Protein AF-A0A9Q0RT50-F1 (afdb_monomer)

Mean predicted aligned error: 18.72 Å

Foldseek 3Di:
DLCQLLVVDQKDKAFADPPPPPDDVVVVLVLQLVVVVVVDDDDWVVSSQVSSVLSLVLSCVVVCVPDDPDPDDDPSVDHRDDQAGPVRGGPNWAAPVCVLLVQWDDDDPCQVVQFRMWMDGNVDHQKIWTHNDPPGDTDIDGGHDPVCSVSSNDPDTHDTDDDDDDPLVVLLVVLVVCVVVDPDPVSCVSSVDDVVNSVVVVVPDDPPVVVVVVVVVVVVVPPFFDQEPPPRDGNDYCDDPPHGPDPVVVVVVVVVVPVPDDDDDDDDDDDDDDDDDDDDDDDDDDDPVVVVVVVSPPDNDDPVVVVVSPD

pLDDT: mean 70.26, std 21.47, range [24.77, 96.0]

Solvent-accessible surface area (backbone atoms only — not comparable to full-atom values): 19856 Å² total; per-residue (Å²): 98,63,52,24,60,52,68,76,34,65,65,50,77,47,77,55,73,60,92,88,66,80,81,49,73,67,52,52,45,50,49,52,31,54,54,49,57,74,76,50,91,73,90,48,63,63,51,52,43,53,52,41,43,50,36,49,51,55,53,49,60,69,64,42,79,84,56,76,98,62,101,69,77,91,76,69,89,69,80,73,76,72,55,51,48,88,82,75,46,66,68,55,86,48,56,39,57,66,73,71,45,63,85,46,55,77,77,56,68,66,62,61,74,62,28,31,34,38,38,29,38,46,90,45,67,47,37,38,36,33,17,52,48,96,87,46,71,76,46,78,44,78,33,44,55,81,90,51,45,69,74,57,40,53,83,69,79,55,60,70,57,80,82,74,78,76,54,67,70,59,45,52,52,49,47,75,76,50,48,86,79,46,93,53,76,59,61,45,67,79,60,76,52,56,67,68,59,54,53,54,53,58,72,68,50,75,82,57,68,67,56,51,56,57,52,48,59,63,47,68,78,63,65,78,63,50,59,13,81,77,83,63,46,73,72,42,41,42,57,58,82,93,40,72,59,28,68,69,61,43,52,59,50,55,68,61,59,72,80,75,83,77,88,84,81,88,82,90,82,89,82,85,90,84,85,88,82,88,84,89,78,91,78,94,74,71,87,79,60,51,67,63,46,65,73,62,72,78,73,84,84,54,78,73,60,59,61,66,76,78,98

Sequence (311 aa):
MWRTLIGMHDHVGISFLPSGHVRCWNDMIMATFRKKLRNCTVNSLDDVRLIAEHCIATTTTTTMTTAIQSDTVENKLIQAILVGTDDEQLQIPLYDWKKRFEMIRQLKQQVINDNLHFDISIDTPGLIQCRKNVKSEFVQYRLIDNENMSLVQNNSLPNKLILEPLPTERRFYLYENVREHFTDNRCHKLWDCDCDTLESMRQKQPKRKLNKEIAKDEKKSKIQRPRCSYCKQIGHRESAFGKVQCPKKRSDSELLAVDDQVQFDETQSGIVTEQSDEINIQSTSSPICDEIRSTIINETFNEDDFEQLFN

Radius of gyration: 29.09 Å; Cα contacts (8 Å, |Δi|>4): 231; chains: 1; bounding box: 77×61×68 Å

Organism: Blomia tropicalis (NCBI:txid40697)

Secondary structure (DSSP, 8-state):
-HHHHTTS-SEEEEEPPPTT----HHHHHHHHHHHHHHHS---SHHHHHHHHHHHHHHHHHHHSTTS---------------SB-TTS-BSS--B-HHHHTTTSPPPPHHHHHH-SEEEEETTSTTEEEEESSTTSPPEEEE-S-GGGHHHH---SPPPBPP-PPPPHHHHHHHHHHHGGG--STHHHHTTT--HHHHHHHHHHS-SHHHHHHHHHHHHHTT--PPBPTTT--BS--SEETTEE--HHHHHHHHTTTTS---------------------------TTSHHHHHHHTT-PPPTHHHHHT--

Structure (mmCIF, N/CA/C/O backbone):
data_AF-A0A9Q0RT50-F1
#
_entry.id   AF-A0A9Q0RT50-F1
#
loop_
_atom_site.group_PDB
_atom_site.id
_atom_site.type_symbol
_atom_site.label_atom_id
_atom_site.label_alt_id
_atom_site.label_comp_id
_atom_site.label_asym_id
_atom_site.label_entity_id
_atom_site.label_seq_id
_atom_site.pdbx_PDB_ins_code
_atom_site.Cartn_x
_atom_site.Cartn_y
_atom_site.Cartn_z
_atom_site.occupancy
_atom_site.B_iso_or_equiv
_atom_site.auth_seq_id
_atom_site.auth_comp_id
_atom_site.auth_asym_id
_atom_site.auth_atom_id
_atom_site.pdbx_PDB_model_num
ATOM 1 N N . MET A 1 1 ? -13.289 -3.142 7.474 1.00 84.06 1 MET A N 1
ATOM 2 C CA . MET A 1 1 ? -14.700 -2.724 7.633 1.00 84.06 1 MET A CA 1
ATOM 3 C C . MET A 1 1 ? -15.628 -3.342 6.601 1.00 84.06 1 MET A C 1
ATOM 5 O O . MET A 1 1 ? -16.392 -4.195 6.991 1.00 84.06 1 MET A O 1
ATOM 9 N N . TRP A 1 2 ? -15.602 -2.984 5.309 1.00 87.50 2 TRP A N 1
ATOM 10 C CA . TRP A 1 2 ? -16.575 -3.559 4.355 1.00 87.50 2 TRP A CA 1
ATOM 11 C C . TRP A 1 2 ? -16.614 -5.091 4.379 1.00 87.50 2 TRP A C 1
ATOM 13 O O . TRP A 1 2 ? -17.685 -5.658 4.536 1.00 87.50 2 TRP A O 1
ATOM 23 N N . ARG A 1 3 ? -15.441 -5.740 4.375 1.00 89.00 3 ARG A N 1
ATOM 24 C CA . ARG A 1 3 ? -15.317 -7.202 4.497 1.00 89.00 3 ARG A CA 1
ATOM 25 C C . ARG A 1 3 ? -15.977 -7.778 5.756 1.00 89.00 3 ARG A C 1
ATOM 27 O O . ARG A 1 3 ? -16.510 -8.875 5.678 1.00 89.00 3 ARG A O 1
ATOM 34 N N . THR A 1 4 ? -15.964 -7.056 6.879 1.00 89.88 4 THR A N 1
ATOM 35 C CA . THR A 1 4 ? -16.645 -7.509 8.102 1.00 89.88 4 THR A CA 1
ATOM 36 C C . THR A 1 4 ? -18.150 -7.288 8.028 1.00 89.88 4 THR A C 1
ATOM 38 O O . THR A 1 4 ? -18.924 -8.133 8.453 1.00 89.88 4 THR A O 1
ATOM 41 N N . LEU A 1 5 ? -18.583 -6.201 7.386 1.00 88.62 5 LEU A N 1
ATOM 42 C CA . LEU A 1 5 ? -20.000 -5.898 7.175 1.00 88.62 5 LEU A CA 1
ATOM 43 C C . LEU A 1 5 ? -20.712 -6.892 6.255 1.00 88.62 5 LEU A C 1
ATOM 45 O O . LEU A 1 5 ? -21.900 -7.130 6.440 1.00 88.62 5 LEU A O 1
ATOM 49 N N . ILE A 1 6 ? -20.003 -7.458 5.277 1.00 89.62 6 ILE A N 1
ATOM 50 C CA . ILE A 1 6 ? -20.540 -8.487 4.374 1.00 89.62 6 ILE A CA 1
ATOM 51 C C . ILE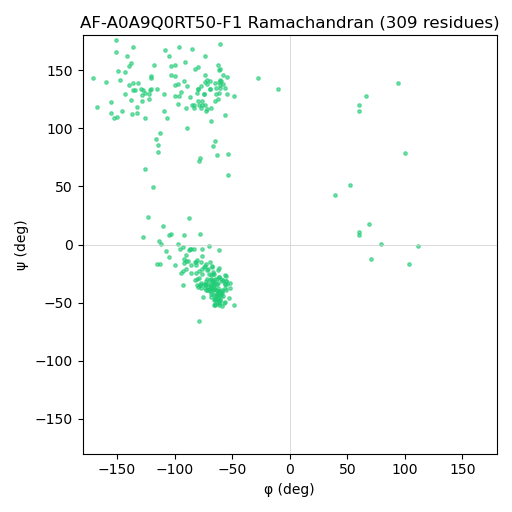 A 1 6 ? -20.292 -9.917 4.879 1.00 89.62 6 ILE A C 1
ATOM 53 O O . ILE A 1 6 ? -20.514 -10.868 4.136 1.00 89.62 6 ILE A O 1
ATOM 57 N N . GLY A 1 7 ? -19.787 -10.078 6.109 1.00 87.44 7 GLY A N 1
ATOM 58 C CA . GLY A 1 7 ? -19.529 -11.389 6.712 1.00 87.44 7 GLY A CA 1
ATOM 59 C C . GLY A 1 7 ? -18.391 -12.182 6.064 1.00 87.44 7 GLY A C 1
ATOM 60 O O . GLY A 1 7 ? -18.308 -13.389 6.248 1.00 87.44 7 GLY A O 1
ATOM 61 N N . MET A 1 8 ? -17.503 -11.540 5.293 1.00 89.38 8 MET A N 1
ATOM 62 C CA . MET A 1 8 ? -16.314 -12.218 4.762 1.00 89.38 8 MET A CA 1
ATOM 63 C C . MET A 1 8 ? -15.226 -12.400 5.820 1.00 89.38 8 MET A C 1
ATOM 65 O O . MET A 1 8 ? -14.334 -13.218 5.616 1.00 89.38 8 MET A O 1
ATOM 69 N N . HIS A 1 9 ? -15.201 -11.558 6.853 1.00 92.69 9 HIS A N 1
ATOM 70 C CA . HIS A 1 9 ? -14.244 -11.592 7.962 1.00 92.69 9 HIS A CA 1
ATOM 71 C C . HIS A 1 9 ? -14.998 -11.284 9.254 1.00 92.69 9 HIS A C 1
ATOM 73 O O . HIS A 1 9 ? -15.762 -10.323 9.282 1.00 92.69 9 HIS A O 1
ATOM 79 N N . ASP A 1 10 ? -14.729 -12.006 10.333 1.00 93.44 10 ASP A N 1
ATOM 80 C CA . ASP A 1 10 ? -15.345 -11.687 11.627 1.00 93.44 10 ASP A CA 1
ATOM 81 C C . ASP A 1 10 ? -14.669 -10.472 12.270 1.00 93.44 10 ASP A C 1
ATOM 83 O O . ASP A 1 10 ? -15.305 -9.643 12.917 1.00 93.44 10 ASP A O 1
ATOM 87 N N . HIS A 1 11 ? -13.366 -10.324 12.026 1.00 93.44 11 HIS A N 1
ATOM 88 C CA . HIS A 1 11 ? -12.513 -9.346 12.684 1.00 93.44 11 HIS A CA 1
ATOM 89 C C . HIS A 1 11 ? -11.404 -8.853 11.754 1.00 93.44 11 HIS A C 1
ATOM 91 O O . HIS A 1 11 ? -10.842 -9.619 10.968 1.00 93.44 11 HIS A O 1
ATOM 97 N N . VAL A 1 12 ? -11.093 -7.558 11.825 1.00 93.81 12 VAL A N 1
ATOM 98 C CA . VAL A 1 12 ? -9.929 -6.954 11.170 1.00 93.81 12 VAL A CA 1
ATOM 99 C C . VAL A 1 12 ? -9.256 -5.986 12.137 1.00 93.81 12 VAL A C 1
ATOM 101 O O . VAL A 1 12 ? -9.793 -4.917 12.430 1.00 93.81 12 VAL A O 1
ATOM 104 N N . GLY A 1 13 ? -8.045 -6.339 12.565 1.00 93.44 13 GLY A N 1
ATOM 105 C CA . GLY A 1 13 ? -7.164 -5.478 13.348 1.00 93.44 13 GLY A CA 1
ATOM 106 C C . GLY A 1 13 ? -6.091 -4.811 12.488 1.00 93.44 13 GLY A C 1
ATOM 107 O O . GLY A 1 13 ? -5.461 -5.452 11.649 1.00 93.44 13 GLY A O 1
ATOM 108 N N . ILE A 1 14 ? -5.849 -3.524 12.722 1.00 92.50 14 ILE A N 1
ATOM 109 C CA . ILE A 1 14 ? -4.737 -2.768 12.141 1.00 92.50 14 ILE A CA 1
ATOM 110 C C . ILE A 1 14 ? -3.923 -2.198 13.296 1.00 92.50 14 ILE A C 1
ATOM 112 O O . ILE A 1 14 ? -4.462 -1.521 14.168 1.00 92.50 14 ILE A O 1
ATOM 116 N N . SER A 1 15 ? -2.624 -2.485 13.312 1.00 90.94 15 SER A N 1
ATOM 117 C CA . SER A 1 15 ? -1.705 -1.979 14.330 1.00 90.94 15 SER A CA 1
ATOM 118 C C . SER A 1 15 ? -0.531 -1.270 13.674 1.00 90.94 15 SER A C 1
ATOM 120 O O . SER A 1 15 ? 0.101 -1.812 12.770 1.00 90.94 15 SER A O 1
ATOM 122 N N . PHE A 1 16 ? -0.241 -0.068 14.147 1.00 88.56 16 PHE A N 1
ATOM 123 C CA . PHE A 1 16 ? 0.891 0.738 13.727 1.00 88.56 16 PHE A CA 1
ATOM 124 C C . PHE A 1 16 ? 2.020 0.616 14.743 1.00 88.56 16 PHE A C 1
ATOM 126 O O . PHE A 1 16 ? 1.794 0.520 15.951 1.00 88.56 16 PHE A O 1
ATOM 133 N N . LEU A 1 17 ? 3.252 0.634 14.242 1.00 83.81 17 LEU A N 1
ATOM 134 C CA . LEU A 1 17 ? 4.422 0.734 15.099 1.00 83.81 17 LEU A CA 1
ATOM 135 C C . LEU A 1 17 ? 4.512 2.153 15.682 1.00 83.81 17 LEU A C 1
ATOM 137 O O . LEU A 1 17 ? 4.227 3.122 14.970 1.00 83.81 17 LEU A O 1
ATOM 141 N N . PRO A 1 18 ? 4.920 2.305 16.954 1.00 79.75 18 PRO A N 1
ATOM 142 C CA . PRO A 1 18 ? 5.193 3.617 17.520 1.00 79.75 18 PRO A CA 1
ATOM 143 C C . PRO A 1 18 ? 6.263 4.352 16.706 1.00 79.75 18 PRO A C 1
ATOM 145 O O . PRO A 1 18 ? 7.218 3.744 16.213 1.00 79.75 18 PRO A O 1
ATOM 148 N N . SER A 1 19 ? 6.136 5.677 16.612 1.00 71.50 19 SER A N 1
ATOM 149 C CA . SER A 1 19 ? 7.156 6.520 15.981 1.00 71.50 19 SER A CA 1
ATOM 150 C C . SER A 1 19 ? 8.529 6.271 16.621 1.00 71.50 19 SER A C 1
ATOM 152 O O . SER A 1 19 ? 8.654 6.286 17.845 1.00 71.50 19 SER A O 1
ATOM 154 N N . GLY A 1 20 ? 9.548 6.013 15.796 1.00 70.94 20 GLY A N 1
ATOM 155 C CA . GLY A 1 20 ? 10.903 5.651 16.234 1.00 70.94 20 GLY A CA 1
ATOM 156 C C . GLY A 1 20 ? 11.249 4.164 16.095 1.00 70.94 20 GLY A C 1
ATOM 157 O O . GLY A 1 20 ? 12.430 3.826 16.047 1.00 70.94 20 GLY A O 1
ATOM 158 N N . HIS A 1 21 ? 10.262 3.277 15.930 1.00 65.75 21 HIS A N 1
ATOM 159 C CA . HIS A 1 21 ? 10.504 1.891 15.522 1.00 65.75 21 HIS A CA 1
ATOM 160 C C . HIS A 1 21 ? 10.494 1.789 13.991 1.00 65.75 21 HIS A C 1
ATOM 162 O O . HIS A 1 21 ? 9.437 1.753 13.371 1.00 65.75 21 HIS A O 1
ATOM 168 N N . VAL A 1 22 ? 11.684 1.754 13.382 1.00 57.31 22 VAL A N 1
ATOM 169 C CA . VAL A 1 22 ? 11.874 1.732 11.910 1.00 57.31 22 VAL A CA 1
ATOM 170 C C . VAL A 1 22 ? 12.271 0.345 11.388 1.00 57.31 22 VAL A C 1
ATOM 172 O O . VAL A 1 22 ? 12.686 0.194 10.249 1.00 57.31 22 VAL A O 1
ATOM 175 N N . ARG A 1 23 ? 12.239 -0.683 12.242 1.00 65.12 23 ARG A N 1
ATOM 176 C CA . ARG A 1 23 ? 12.723 -2.022 11.887 1.00 65.12 23 ARG A CA 1
ATOM 177 C C . ARG A 1 23 ? 11.558 -2.995 11.870 1.00 65.12 23 ARG A C 1
ATOM 179 O O . ARG A 1 23 ? 11.343 -3.720 12.836 1.00 65.12 23 ARG A O 1
ATOM 186 N N . CYS A 1 24 ? 10.784 -2.983 10.790 1.00 68.75 24 CYS A N 1
ATOM 187 C CA . CYS A 1 24 ? 9.877 -4.088 10.499 1.00 68.75 24 CYS A CA 1
ATOM 188 C C . CYS A 1 24 ? 10.502 -5.021 9.453 1.00 68.75 24 CYS A C 1
ATOM 190 O O . CYS A 1 24 ? 11.344 -4.609 8.658 1.00 68.75 24 CYS A O 1
ATOM 192 N N . TRP A 1 25 ? 10.100 -6.293 9.445 1.00 69.12 25 TRP A N 1
ATOM 193 C CA . TRP A 1 25 ? 10.624 -7.285 8.494 1.00 69.12 25 TRP A CA 1
ATOM 194 C C . TRP A 1 25 ? 10.402 -6.875 7.031 1.00 69.12 25 TRP A C 1
ATOM 196 O O . TRP A 1 25 ? 11.238 -7.156 6.174 1.00 69.12 25 TRP A O 1
ATOM 206 N N . ASN A 1 26 ? 9.327 -6.130 6.756 1.00 74.50 26 ASN A N 1
ATOM 207 C CA . ASN A 1 26 ? 9.071 -5.578 5.427 1.00 74.50 26 ASN A CA 1
ATOM 208 C C . ASN A 1 26 ? 10.174 -4.603 4.990 1.00 74.50 26 ASN A C 1
ATOM 210 O O . ASN A 1 26 ? 10.561 -4.620 3.824 1.00 74.50 26 ASN A O 1
ATOM 214 N N . ASP A 1 27 ? 10.717 -3.794 5.906 1.00 80.75 27 ASP A N 1
ATOM 215 C CA . ASP A 1 27 ? 11.801 -2.858 5.589 1.00 80.75 27 ASP A CA 1
ATOM 216 C C . ASP A 1 27 ? 13.097 -3.598 5.259 1.00 80.75 27 ASP A C 1
ATOM 218 O O . ASP A 1 27 ? 13.796 -3.211 4.324 1.00 80.75 27 ASP A O 1
ATOM 222 N N . MET A 1 28 ? 13.387 -4.694 5.969 1.00 78.81 28 MET A N 1
ATOM 223 C CA . MET A 1 28 ? 14.529 -5.562 5.670 1.00 78.81 28 MET A CA 1
ATOM 224 C C . MET A 1 28 ? 14.408 -6.164 4.265 1.00 78.81 28 MET A C 1
ATOM 226 O O . MET A 1 28 ? 15.318 -6.005 3.453 1.00 78.81 28 MET A O 1
ATOM 230 N N . ILE A 1 29 ? 13.270 -6.782 3.938 1.00 83.31 29 ILE A N 1
ATOM 231 C CA . ILE A 1 29 ? 13.051 -7.386 2.613 1.00 83.31 29 ILE A CA 1
ATOM 232 C C . ILE A 1 29 ? 13.133 -6.323 1.516 1.00 83.31 29 ILE A C 1
ATOM 234 O O . ILE A 1 29 ? 13.778 -6.540 0.490 1.00 83.31 29 ILE A O 1
ATOM 238 N N . MET A 1 30 ? 12.545 -5.145 1.739 1.00 85.75 30 MET A N 1
ATOM 239 C CA . MET A 1 30 ? 12.621 -4.031 0.794 1.00 85.75 30 MET A CA 1
ATOM 240 C C . MET A 1 30 ? 14.044 -3.485 0.643 1.00 85.75 30 MET A C 1
ATOM 242 O O . MET A 1 30 ? 14.430 -3.096 -0.461 1.00 85.75 30 MET A O 1
ATOM 246 N N . ALA A 1 31 ? 14.843 -3.455 1.711 1.00 86.25 31 ALA A N 1
ATOM 247 C CA . ALA A 1 31 ? 16.244 -3.048 1.650 1.00 86.25 31 ALA A CA 1
ATOM 248 C C . ALA A 1 31 ? 17.076 -4.041 0.826 1.00 86.25 31 ALA A C 1
ATOM 250 O O . ALA A 1 31 ? 17.790 -3.617 -0.088 1.00 86.25 31 ALA A O 1
ATOM 251 N N . THR A 1 32 ? 16.921 -5.343 1.081 1.00 87.25 32 THR A N 1
ATOM 252 C CA . THR A 1 32 ? 17.579 -6.416 0.319 1.00 87.25 32 THR A CA 1
ATOM 253 C C . THR A 1 32 ? 17.171 -6.373 -1.147 1.00 87.25 32 THR A C 1
ATOM 255 O O . THR A 1 32 ? 18.035 -6.344 -2.024 1.00 87.25 32 THR A O 1
ATOM 258 N N . PHE A 1 33 ? 15.870 -6.255 -1.421 1.00 91.44 33 PHE A N 1
ATOM 259 C CA . PHE A 1 33 ? 15.344 -6.104 -2.773 1.00 91.44 33 PHE A CA 1
ATOM 260 C C . PHE A 1 33 ? 15.959 -4.898 -3.488 1.00 91.44 33 PHE A C 1
ATOM 262 O O . PHE A 1 33 ? 16.495 -5.047 -4.579 1.00 91.44 33 PHE A O 1
ATOM 269 N N . ARG A 1 34 ? 15.988 -3.712 -2.863 1.00 90.75 34 ARG A N 1
ATOM 270 C CA . ARG A 1 34 ? 16.619 -2.513 -3.450 1.00 90.75 34 ARG A CA 1
ATOM 271 C C . ARG A 1 34 ? 18.124 -2.667 -3.656 1.00 90.75 34 ARG A C 1
ATOM 273 O O . ARG A 1 34 ? 18.672 -2.057 -4.573 1.00 90.75 34 ARG A O 1
ATOM 280 N N . LYS A 1 35 ? 18.825 -3.392 -2.780 1.00 89.25 35 LYS A N 1
ATOM 281 C CA . LYS A 1 35 ? 20.258 -3.681 -2.943 1.00 89.25 35 LYS A CA 1
ATOM 282 C C . LYS A 1 35 ? 20.470 -4.568 -4.168 1.00 89.25 35 LYS A C 1
ATOM 284 O O . LYS A 1 35 ? 21.225 -4.171 -5.048 1.00 89.25 35 LYS A O 1
ATOM 289 N N . LYS A 1 36 ? 19.751 -5.692 -4.262 1.00 89.38 36 LYS A N 1
ATOM 290 C CA . LYS A 1 36 ? 19.849 -6.617 -5.400 1.00 89.38 36 LYS A CA 1
ATOM 291 C C . LYS A 1 36 ? 19.425 -5.955 -6.706 1.00 89.38 36 LYS A C 1
ATOM 293 O O . LYS A 1 36 ? 20.187 -5.966 -7.659 1.00 89.38 36 LYS A O 1
ATOM 298 N N . LEU A 1 37 ? 18.292 -5.255 -6.714 1.00 91.81 37 LEU A N 1
ATOM 299 C CA . LEU A 1 37 ? 17.787 -4.555 -7.896 1.00 91.81 37 LEU A CA 1
ATOM 300 C C . LEU A 1 37 ? 18.792 -3.546 -8.477 1.00 91.81 37 LEU A C 1
ATOM 302 O O . LEU A 1 37 ? 18.844 -3.375 -9.686 1.00 91.81 37 LEU A O 1
ATOM 306 N N . ARG A 1 38 ? 19.608 -2.887 -7.642 1.00 89.50 38 ARG A N 1
ATOM 307 C CA . ARG A 1 38 ? 20.647 -1.947 -8.109 1.00 89.50 38 ARG A CA 1
ATOM 308 C C . ARG A 1 38 ? 21.840 -2.624 -8.782 1.00 89.50 38 ARG A C 1
ATOM 310 O O . ARG A 1 38 ? 22.546 -1.961 -9.533 1.00 89.50 38 ARG A O 1
ATOM 317 N N . ASN A 1 39 ? 22.057 -3.903 -8.496 1.00 87.38 39 ASN A N 1
ATOM 318 C CA . ASN A 1 39 ? 23.193 -4.678 -8.983 1.00 87.38 39 ASN A CA 1
ATOM 319 C C . ASN A 1 39 ? 22.791 -5.695 -10.063 1.00 87.38 39 ASN A C 1
ATOM 321 O O . ASN A 1 39 ? 23.661 -6.347 -10.630 1.00 87.38 39 ASN A O 1
ATOM 325 N N . CYS A 1 40 ? 21.496 -5.836 -10.352 1.00 85.69 40 CYS A N 1
ATOM 326 C CA . CYS A 1 40 ? 20.979 -6.735 -11.375 1.00 85.69 40 CYS A CA 1
ATOM 327 C C . CYS A 1 40 ? 20.581 -5.958 -12.633 1.00 85.69 40 CYS A C 1
ATOM 329 O O . CYS A 1 40 ? 20.057 -4.846 -12.566 1.00 85.69 40 CYS A O 1
ATOM 331 N N . THR A 1 41 ? 20.776 -6.581 -13.790 1.00 85.62 41 THR A N 1
ATOM 332 C CA . THR A 1 41 ? 20.142 -6.148 -15.034 1.00 85.62 41 THR A CA 1
ATOM 333 C C . THR A 1 41 ? 18.704 -6.663 -15.058 1.00 85.62 41 THR A C 1
ATOM 335 O O . THR A 1 41 ? 18.433 -7.812 -14.719 1.00 85.62 41 THR A O 1
ATOM 338 N N . VAL A 1 42 ? 17.767 -5.789 -15.416 1.00 87.06 42 VAL A N 1
ATOM 339 C CA . VAL A 1 42 ? 16.330 -6.085 -15.445 1.00 87.06 42 VAL A CA 1
ATOM 340 C C . VAL A 1 42 ? 15.803 -5.676 -16.806 1.00 87.06 42 VAL A C 1
ATOM 342 O O . VAL A 1 42 ? 15.954 -4.517 -17.196 1.00 87.06 42 VAL A O 1
ATOM 345 N N . ASN A 1 43 ? 15.187 -6.615 -17.518 1.00 84.50 43 ASN A N 1
ATOM 346 C CA . ASN A 1 43 ? 14.674 -6.398 -18.868 1.00 84.50 43 ASN A CA 1
ATOM 347 C C . ASN A 1 43 ? 13.148 -6.512 -18.953 1.00 84.50 43 ASN A C 1
ATOM 349 O O . ASN A 1 43 ? 12.570 -6.057 -19.938 1.00 84.50 43 ASN A O 1
ATOM 353 N N . SER A 1 44 ? 12.508 -7.101 -17.943 1.00 86.75 44 SER A N 1
ATOM 354 C CA . SER A 1 44 ? 11.061 -7.315 -17.878 1.00 86.75 44 SER A CA 1
ATOM 355 C C . SER A 1 44 ? 10.514 -7.086 -16.468 1.00 86.75 44 SER A C 1
ATOM 357 O O . SER A 1 44 ? 11.257 -7.110 -15.480 1.00 86.75 44 SER A O 1
ATOM 359 N N . LEU A 1 45 ? 9.198 -6.895 -16.348 1.00 89.00 45 LEU A N 1
ATOM 360 C CA . LEU A 1 45 ? 8.531 -6.908 -15.044 1.00 89.00 45 LEU A CA 1
ATOM 361 C C . LEU A 1 45 ? 8.647 -8.276 -14.355 1.00 89.00 45 LEU A C 1
ATOM 363 O O . LEU A 1 45 ? 8.701 -8.333 -13.125 1.00 89.00 45 LEU A O 1
ATOM 367 N N . ASP A 1 46 ? 8.738 -9.366 -15.119 1.00 89.75 46 ASP A N 1
ATOM 368 C CA . ASP A 1 46 ? 8.924 -10.701 -14.548 1.00 89.75 46 ASP A CA 1
ATOM 369 C C . ASP A 1 46 ? 10.299 -10.859 -13.883 1.00 89.75 46 ASP A C 1
ATOM 371 O O . ASP A 1 46 ? 10.379 -11.395 -12.779 1.00 89.75 46 ASP A O 1
ATOM 375 N N . ASP A 1 47 ? 11.359 -10.276 -14.455 1.00 90.62 47 ASP A N 1
ATOM 376 C CA . ASP A 1 47 ? 12.687 -10.241 -13.821 1.00 90.62 47 ASP A CA 1
ATOM 377 C C . ASP A 1 47 ? 12.622 -9.547 -12.450 1.00 90.62 47 ASP A C 1
ATOM 379 O O . ASP A 1 47 ? 13.188 -10.026 -11.463 1.00 90.62 47 ASP A O 1
ATOM 383 N N . VAL A 1 48 ? 11.877 -8.437 -12.353 1.00 92.25 48 VAL A N 1
ATOM 384 C CA . VAL A 1 48 ? 11.660 -7.730 -11.080 1.00 92.25 48 VAL A CA 1
ATOM 385 C C . VAL A 1 48 ? 10.950 -8.633 -10.071 1.00 92.25 48 VAL A C 1
ATOM 387 O O . VAL A 1 48 ? 11.347 -8.674 -8.901 1.00 92.25 48 VAL A O 1
ATOM 390 N N . ARG A 1 49 ? 9.914 -9.363 -10.509 1.00 92.12 49 ARG A N 1
ATOM 391 C CA . ARG A 1 49 ? 9.183 -10.320 -9.665 1.00 92.12 49 ARG A CA 1
ATOM 392 C C . ARG A 1 49 ? 10.113 -11.417 -9.159 1.00 92.12 49 ARG A C 1
ATOM 394 O O . ARG A 1 49 ? 10.124 -11.669 -7.958 1.00 92.12 49 ARG A O 1
ATOM 401 N N . LEU A 1 50 ? 10.915 -12.019 -10.034 1.00 90.75 50 LEU A N 1
ATOM 402 C CA . LEU A 1 50 ? 11.848 -13.088 -9.672 1.00 90.75 50 LEU A CA 1
ATOM 403 C C . LEU A 1 50 ? 12.884 -12.618 -8.641 1.00 90.75 50 LEU A C 1
ATOM 405 O O . LEU A 1 50 ? 13.125 -13.311 -7.651 1.00 90.75 50 LEU A O 1
ATOM 409 N N . ILE A 1 51 ? 13.438 -11.410 -8.804 1.00 91.56 51 ILE A N 1
ATOM 410 C CA . ILE A 1 51 ? 14.351 -10.816 -7.813 1.00 91.56 51 ILE A CA 1
ATOM 411 C C . ILE A 1 51 ? 13.637 -10.626 -6.468 1.00 91.56 51 ILE A C 1
ATOM 413 O O . ILE A 1 51 ? 14.211 -10.927 -5.419 1.00 91.56 51 ILE A O 1
ATOM 417 N N . ALA A 1 52 ? 12.391 -10.146 -6.472 1.00 90.62 52 ALA A N 1
ATOM 418 C CA . ALA A 1 52 ? 11.609 -9.959 -5.252 1.00 90.62 52 ALA A CA 1
ATOM 419 C C . ALA A 1 52 ? 11.301 -11.294 -4.551 1.00 90.62 52 ALA A C 1
ATOM 421 O O . ALA A 1 52 ? 11.527 -11.415 -3.347 1.00 90.62 52 ALA A O 1
ATOM 422 N N . GLU A 1 53 ? 10.852 -12.310 -5.292 1.00 88.56 53 GLU A N 1
ATOM 423 C CA . GLU A 1 53 ? 10.575 -13.657 -4.774 1.00 88.56 53 GLU A CA 1
ATOM 424 C C . GLU A 1 53 ? 11.826 -14.302 -4.177 1.00 88.56 53 GLU A C 1
ATOM 426 O O . GLU A 1 53 ? 11.770 -14.865 -3.083 1.00 88.56 53 GLU A O 1
ATOM 431 N N . HIS A 1 54 ? 12.975 -14.146 -4.834 1.00 85.06 54 HIS A N 1
ATOM 432 C CA . HIS A 1 54 ? 14.246 -14.624 -4.309 1.00 85.06 54 HIS A CA 1
ATOM 433 C C . HIS A 1 54 ? 14.630 -13.925 -2.996 1.00 85.06 54 HIS A C 1
ATOM 435 O O . HIS A 1 54 ? 15.085 -14.576 -2.051 1.00 85.06 54 HIS A O 1
ATOM 441 N N . CYS A 1 55 ? 14.458 -12.601 -2.905 1.00 85.31 55 CYS A N 1
ATOM 442 C CA . CYS A 1 55 ? 14.700 -11.851 -1.666 1.00 85.31 55 CYS A CA 1
ATOM 443 C C . CYS A 1 55 ? 13.791 -12.327 -0.530 1.00 85.31 55 CYS A C 1
ATOM 445 O O . CYS A 1 55 ? 14.250 -12.469 0.600 1.00 85.31 55 CYS A O 1
ATOM 447 N N . ILE A 1 56 ? 12.519 -12.600 -0.824 1.00 83.75 56 ILE A N 1
ATOM 448 C CA . ILE A 1 56 ? 11.573 -13.128 0.162 1.00 83.75 56 ILE A CA 1
ATOM 449 C C . ILE A 1 56 ? 12.023 -14.514 0.639 1.00 83.75 56 ILE A C 1
ATOM 451 O O . ILE A 1 56 ? 12.119 -14.734 1.845 1.00 83.75 56 ILE A O 1
ATOM 455 N N . ALA A 1 57 ? 12.338 -15.426 -0.285 1.00 79.62 57 ALA A N 1
ATOM 456 C CA . ALA A 1 57 ? 12.743 -16.794 0.036 1.00 79.62 57 ALA A CA 1
ATOM 457 C C . ALA A 1 57 ? 14.000 -16.822 0.920 1.00 79.62 57 ALA A C 1
ATOM 459 O O . ALA A 1 57 ? 13.963 -17.368 2.017 1.00 79.62 57 ALA A O 1
ATOM 460 N N . THR A 1 58 ? 15.069 -16.143 0.496 1.00 72.69 58 THR A N 1
ATOM 461 C CA . THR A 1 58 ? 16.329 -16.064 1.259 1.00 72.69 58 THR A CA 1
ATOM 462 C C . THR A 1 58 ? 16.153 -15.448 2.642 1.00 72.69 58 THR A C 1
ATOM 464 O O . THR A 1 58 ? 16.662 -15.984 3.621 1.00 72.69 58 THR A O 1
ATOM 467 N N . THR A 1 59 ? 15.375 -14.371 2.756 1.00 67.06 59 THR A N 1
ATOM 468 C CA . THR A 1 59 ? 15.139 -13.724 4.054 1.00 67.06 59 THR A CA 1
ATOM 469 C C . THR A 1 59 ? 14.354 -14.626 5.007 1.00 67.06 59 THR A C 1
ATOM 471 O O . THR A 1 59 ? 14.655 -14.675 6.199 1.00 67.06 59 THR A O 1
ATOM 474 N N . THR A 1 60 ? 13.373 -15.364 4.481 1.00 62.31 60 THR A N 1
ATOM 475 C CA . THR A 1 60 ? 12.530 -16.278 5.265 1.00 62.31 60 THR A CA 1
ATOM 476 C C . THR A 1 60 ? 13.329 -17.495 5.736 1.00 62.31 60 THR A C 1
ATOM 478 O O . THR A 1 60 ? 13.202 -17.896 6.887 1.00 62.31 60 THR A O 1
ATOM 481 N N . THR A 1 61 ? 14.220 -18.043 4.904 1.00 56.56 61 THR A N 1
ATOM 482 C CA . THR A 1 61 ? 15.090 -19.162 5.298 1.00 56.56 61 THR A CA 1
ATOM 483 C C . THR A 1 61 ? 16.067 -18.773 6.413 1.00 56.56 61 THR A C 1
ATOM 485 O O . THR A 1 61 ? 16.244 -19.549 7.343 1.00 56.56 61 THR A O 1
ATOM 488 N N . THR A 1 62 ? 16.642 -17.565 6.390 1.00 52.06 62 THR A N 1
ATOM 489 C CA . THR A 1 62 ? 17.585 -17.116 7.435 1.00 52.06 62 THR A CA 1
ATOM 490 C C . THR A 1 62 ? 16.898 -16.798 8.769 1.00 52.06 62 THR A C 1
ATOM 492 O O . THR A 1 62 ? 17.470 -17.049 9.824 1.00 52.06 62 THR A O 1
ATOM 495 N N . THR A 1 63 ? 15.662 -16.284 8.758 1.00 49.97 63 THR A N 1
ATOM 496 C CA . THR A 1 63 ? 14.940 -15.906 9.995 1.00 49.97 63 THR A CA 1
ATOM 497 C C . THR A 1 63 ? 14.064 -17.011 10.593 1.00 49.97 63 THR A C 1
ATOM 499 O O . THR A 1 63 ? 13.642 -16.879 11.741 1.00 49.97 63 THR A O 1
ATOM 502 N N . MET A 1 64 ? 13.800 -18.109 9.872 1.00 47.16 64 MET A N 1
ATOM 503 C CA . MET A 1 64 ? 12.979 -19.224 10.377 1.00 47.16 64 MET A CA 1
ATOM 504 C C . MET A 1 64 ? 13.773 -20.408 10.949 1.00 47.16 64 MET A C 1
ATOM 506 O O . MET A 1 64 ? 13.167 -21.333 11.482 1.00 47.16 64 MET A O 1
ATOM 510 N N . THR A 1 65 ? 15.110 -20.369 10.969 1.00 43.97 65 THR A N 1
ATOM 511 C CA . THR A 1 65 ? 15.912 -21.396 11.670 1.00 43.97 65 THR A CA 1
ATOM 512 C C . THR A 1 65 ? 15.773 -21.317 13.201 1.00 43.97 65 THR A C 1
ATOM 514 O O . THR A 1 65 ? 16.081 -22.278 13.901 1.00 43.97 65 THR A O 1
ATOM 517 N N . THR A 1 66 ? 15.250 -20.216 13.749 1.00 44.44 66 THR A N 1
ATOM 518 C CA . THR A 1 66 ? 15.036 -20.026 15.200 1.00 44.44 66 THR A CA 1
ATOM 519 C C . THR A 1 66 ? 13.572 -19.986 15.630 1.00 44.44 66 THR A C 1
ATOM 521 O O . THR A 1 66 ? 13.292 -19.879 16.825 1.00 44.44 66 THR A O 1
ATOM 524 N N . ALA A 1 67 ? 12.617 -20.128 14.710 1.00 43.47 67 ALA A N 1
ATOM 525 C CA . ALA A 1 67 ? 11.209 -20.177 15.069 1.00 43.47 67 ALA A CA 1
ATOM 526 C C . ALA A 1 67 ? 10.436 -21.119 14.143 1.00 43.47 67 ALA A C 1
ATOM 528 O O . ALA A 1 67 ? 10.202 -20.798 12.983 1.00 43.47 67 ALA A O 1
ATOM 529 N N . ILE A 1 68 ? 9.931 -22.196 14.757 1.00 41.31 68 ILE A N 1
ATOM 530 C CA . ILE A 1 68 ? 8.851 -23.078 14.292 1.00 41.31 68 ILE A CA 1
ATOM 531 C C . ILE A 1 68 ? 9.334 -24.398 13.654 1.00 41.31 68 ILE A C 1
ATOM 533 O O . ILE A 1 68 ? 9.253 -24.627 12.453 1.00 41.31 68 ILE A O 1
ATOM 537 N N . GLN A 1 69 ? 9.708 -25.345 14.525 1.00 38.41 69 GLN A N 1
ATOM 538 C CA . GLN A 1 69 ? 9.297 -26.742 14.356 1.00 38.41 69 GLN A CA 1
ATOM 539 C C . GLN A 1 69 ? 7.772 -26.815 14.549 1.00 38.41 69 GLN A C 1
ATOM 541 O O . GLN A 1 69 ? 7.285 -27.062 15.650 1.00 38.41 69 GLN A O 1
ATOM 546 N N . SER A 1 70 ? 6.996 -26.553 13.506 1.00 38.19 70 SER A N 1
ATOM 547 C CA . SER A 1 70 ? 5.626 -27.061 13.444 1.00 38.19 70 SER A CA 1
ATOM 548 C C . SER A 1 70 ? 5.243 -27.283 11.991 1.00 38.19 70 SER A C 1
ATOM 550 O O . SER A 1 70 ? 5.060 -26.332 11.230 1.00 38.19 70 SER A O 1
ATOM 552 N N . ASP A 1 71 ? 5.128 -28.559 11.639 1.00 41.88 71 ASP A N 1
ATOM 553 C CA . ASP A 1 71 ? 4.613 -29.074 10.377 1.00 41.88 71 ASP A CA 1
ATOM 554 C C . ASP A 1 71 ? 3.139 -28.694 10.182 1.00 41.88 71 ASP A C 1
ATOM 556 O O . ASP A 1 71 ? 2.246 -29.517 10.363 1.00 41.88 71 ASP A O 1
ATOM 560 N N . THR A 1 72 ? 2.850 -27.450 9.806 1.00 38.84 72 THR A N 1
ATOM 561 C CA . THR A 1 72 ? 1.525 -27.076 9.296 1.00 38.84 72 THR A CA 1
ATOM 562 C C . THR A 1 72 ? 1.618 -25.884 8.354 1.00 38.84 72 THR A C 1
ATOM 564 O O . THR A 1 72 ? 1.771 -24.753 8.806 1.00 38.84 72 THR A O 1
ATOM 567 N N . VAL A 1 73 ? 1.404 -26.177 7.067 1.00 40.47 73 VAL A N 1
ATOM 568 C CA . VAL A 1 73 ? 1.041 -25.265 5.969 1.00 40.47 73 VAL A CA 1
ATOM 569 C C . VAL A 1 73 ? 2.114 -24.236 5.599 1.00 40.47 73 VAL A C 1
ATOM 571 O O . VAL A 1 73 ? 2.607 -23.481 6.426 1.00 40.47 73 VAL A O 1
ATOM 574 N N . GLU A 1 74 ? 2.437 -24.192 4.306 1.00 45.25 74 GLU A N 1
ATOM 575 C CA . GLU A 1 74 ? 3.276 -23.195 3.637 1.00 45.25 74 GLU A CA 1
ATOM 576 C C . GLU A 1 74 ? 2.790 -21.755 3.908 1.00 45.25 74 GLU A C 1
ATOM 578 O O . GLU A 1 74 ? 2.154 -21.112 3.074 1.00 45.25 74 GLU A O 1
ATOM 583 N N . ASN A 1 75 ? 3.090 -21.206 5.083 1.00 43.91 75 ASN A N 1
ATOM 584 C CA . ASN A 1 75 ? 2.833 -19.809 5.402 1.00 43.91 75 ASN A CA 1
ATOM 585 C C . ASN A 1 75 ? 3.920 -18.950 4.752 1.00 43.91 75 ASN A C 1
ATOM 587 O O . ASN A 1 75 ? 4.809 -18.417 5.416 1.00 43.91 75 ASN A O 1
ATOM 591 N N . LYS A 1 76 ? 3.837 -18.775 3.429 1.00 54.22 76 LYS A N 1
ATOM 592 C CA . LYS A 1 76 ? 4.478 -17.632 2.771 1.00 54.22 76 LYS A CA 1
ATOM 593 C C . LYS A 1 76 ? 3.778 -16.370 3.274 1.00 54.22 76 LYS A C 1
ATOM 595 O O . LYS A 1 76 ? 2.796 -15.921 2.696 1.00 54.22 76 LYS A O 1
ATOM 600 N N . LEU A 1 77 ? 4.274 -15.807 4.377 1.00 65.88 77 LEU A N 1
ATOM 601 C CA . LEU A 1 77 ? 3.738 -14.581 4.983 1.00 65.88 77 LEU A CA 1
ATOM 602 C C . LEU A 1 77 ? 3.824 -13.375 4.032 1.00 65.88 77 LEU A C 1
ATOM 604 O O . LEU A 1 77 ? 3.119 -12.385 4.220 1.00 65.88 77 LEU A O 1
ATOM 608 N N . ILE A 1 78 ? 4.697 -13.447 3.022 1.00 74.06 78 ILE A N 1
ATOM 609 C CA . ILE A 1 78 ? 4.978 -12.366 2.081 1.00 74.06 78 ILE A CA 1
ATOM 610 C C . ILE A 1 78 ? 5.043 -12.947 0.668 1.00 74.06 78 ILE A C 1
ATOM 612 O O . ILE A 1 78 ? 5.707 -13.953 0.425 1.00 74.06 78 ILE A O 1
ATOM 616 N N . GLN A 1 79 ? 4.360 -12.293 -0.271 1.00 81.00 79 GLN A N 1
ATOM 617 C CA . GLN A 1 79 ? 4.342 -12.657 -1.684 1.00 81.00 79 GLN A CA 1
ATOM 618 C C . GLN A 1 79 ? 4.604 -11.416 -2.539 1.00 81.00 79 GLN A C 1
ATOM 620 O O . GLN A 1 79 ? 4.059 -10.343 -2.274 1.00 81.00 79 GLN A O 1
ATOM 625 N N . ALA A 1 80 ? 5.414 -11.573 -3.585 1.00 86.06 80 ALA A N 1
ATOM 626 C CA . ALA A 1 80 ? 5.522 -10.585 -4.648 1.00 86.06 80 ALA A CA 1
ATOM 627 C C . ALA A 1 80 ? 4.433 -10.858 -5.691 1.00 86.06 80 ALA A C 1
ATOM 629 O O . ALA A 1 80 ? 4.303 -11.977 -6.181 1.00 86.06 80 ALA A O 1
ATOM 630 N N . ILE A 1 81 ? 3.638 -9.842 -6.019 1.00 86.62 81 ILE A N 1
ATOM 631 C CA . ILE A 1 81 ? 2.575 -9.948 -7.020 1.00 86.62 81 ILE A CA 1
ATOM 632 C C . ILE A 1 81 ? 2.761 -8.814 -8.019 1.00 86.62 81 ILE A C 1
ATOM 634 O O . ILE A 1 81 ? 2.872 -7.648 -7.632 1.00 86.62 81 ILE A O 1
ATOM 638 N N . LEU A 1 82 ? 2.785 -9.158 -9.305 1.00 88.50 82 LEU A N 1
ATOM 639 C CA . LEU A 1 82 ? 2.766 -8.172 -10.373 1.00 88.50 82 LEU A CA 1
ATOM 640 C C . LEU A 1 82 ? 1.363 -7.584 -10.505 1.00 88.50 82 LEU A C 1
ATOM 642 O O . LEU A 1 82 ? 0.363 -8.291 -10.578 1.00 88.50 82 LEU A O 1
ATOM 646 N N . VAL A 1 83 ? 1.285 -6.256 -10.521 1.00 87.25 83 VAL A N 1
ATOM 647 C CA . VAL A 1 83 ? 0.010 -5.550 -10.708 1.00 87.25 83 VAL A CA 1
ATOM 648 C C . VAL A 1 83 ? -0.386 -5.540 -12.188 1.00 87.25 83 VAL A C 1
ATOM 650 O O . VAL A 1 83 ? -1.573 -5.554 -12.512 1.00 87.25 83 VAL A O 1
ATOM 653 N N . GLY A 1 84 ? 0.597 -5.580 -13.086 1.00 87.06 84 GLY A N 1
ATOM 654 C CA . GLY A 1 84 ? 0.416 -5.638 -14.531 1.00 87.06 84 GLY A CA 1
ATOM 655 C C . GLY A 1 84 ? 1.567 -6.366 -15.220 1.00 87.06 84 GLY A C 1
ATOM 656 O O . GLY A 1 84 ? 2.527 -6.780 -14.573 1.00 87.06 84 GLY A O 1
ATOM 657 N N . THR A 1 85 ? 1.435 -6.526 -16.529 1.00 85.56 85 THR A N 1
ATOM 658 C CA . THR A 1 85 ? 2.402 -7.190 -17.413 1.00 85.56 85 THR A CA 1
ATOM 659 C C . THR A 1 85 ? 3.118 -6.178 -18.300 1.00 85.56 85 THR A C 1
ATOM 661 O O . THR A 1 85 ? 2.688 -5.028 -18.407 1.00 85.56 85 THR A O 1
ATOM 664 N N . ASP A 1 86 ? 4.192 -6.620 -18.956 1.00 82.31 86 ASP A N 1
ATOM 665 C CA . ASP A 1 86 ? 4.908 -5.811 -19.948 1.00 82.31 86 ASP A CA 1
ATOM 666 C C . ASP A 1 86 ? 4.022 -5.457 -21.162 1.00 82.31 86 ASP A C 1
ATOM 668 O O . ASP A 1 86 ? 4.249 -4.438 -21.806 1.00 82.31 86 ASP A O 1
ATOM 672 N N . ASP A 1 87 ? 2.959 -6.234 -21.413 1.00 82.56 87 ASP A N 1
ATOM 673 C CA . ASP A 1 87 ? 1.971 -6.026 -22.485 1.00 82.56 87 ASP A CA 1
ATOM 674 C C . ASP A 1 87 ? 0.802 -5.107 -22.072 1.00 82.56 87 ASP A C 1
ATOM 676 O O . ASP A 1 87 ? -0.314 -5.205 -22.593 1.00 82.56 87 ASP A O 1
ATOM 680 N N . GLU A 1 88 ? 1.018 -4.261 -21.062 1.00 77.94 88 GLU A N 1
ATOM 681 C CA . GLU A 1 88 ? 0.035 -3.309 -20.523 1.00 77.94 88 GLU A CA 1
ATOM 682 C C . GLU A 1 88 ? -1.248 -3.957 -19.963 1.00 77.94 88 GLU A C 1
ATOM 684 O O . GLU A 1 88 ? -2.209 -3.269 -19.611 1.00 77.94 88 GLU A O 1
ATOM 689 N N . GLN A 1 89 ? -1.275 -5.286 -19.812 1.00 84.00 89 GLN A N 1
ATOM 690 C CA . GLN A 1 89 ? -2.408 -5.978 -19.205 1.00 84.00 89 GLN A CA 1
ATOM 691 C C . GLN A 1 89 ? -2.329 -5.879 -17.688 1.00 84.00 89 GLN A C 1
ATOM 693 O O . GLN A 1 89 ? -1.355 -6.311 -17.068 1.00 84.00 89 GLN A O 1
ATOM 698 N N . LEU A 1 90 ? -3.387 -5.346 -17.086 1.00 86.12 90 LEU A N 1
ATOM 699 C CA . LEU A 1 90 ? -3.559 -5.279 -15.643 1.00 86.12 90 LEU A CA 1
ATOM 700 C C . LEU A 1 90 ? -3.978 -6.658 -15.106 1.00 86.12 90 LEU A C 1
ATOM 702 O O . LEU A 1 90 ? -5.055 -7.153 -15.434 1.00 86.12 90 LEU A O 1
ATOM 706 N N . GLN A 1 91 ? -3.152 -7.264 -14.252 1.00 85.62 91 GLN A N 1
ATOM 707 C CA . GLN A 1 91 ? -3.452 -8.564 -13.637 1.00 85.62 91 GLN A CA 1
ATOM 708 C C . GLN A 1 91 ? -4.394 -8.423 -12.439 1.00 85.62 91 GLN A C 1
ATOM 710 O O . GLN A 1 91 ? -5.247 -9.280 -12.205 1.00 85.62 91 GLN A O 1
ATOM 715 N N . ILE A 1 92 ? -4.266 -7.325 -11.688 1.00 85.88 92 ILE A N 1
ATOM 716 C CA . ILE A 1 92 ? -5.080 -7.064 -10.500 1.00 85.88 92 ILE A CA 1
ATOM 717 C C . ILE A 1 92 ? -6.094 -5.963 -10.823 1.00 85.88 92 ILE A C 1
ATOM 719 O O . ILE A 1 92 ? -5.700 -4.802 -10.944 1.00 85.88 92 ILE A O 1
ATOM 723 N N . PRO A 1 93 ? -7.400 -6.274 -10.936 1.00 86.19 93 PRO A N 1
ATOM 724 C CA . PRO A 1 93 ? -8.402 -5.259 -11.226 1.00 86.19 93 PRO A CA 1
ATOM 725 C C . PRO A 1 93 ? -8.440 -4.209 -10.114 1.00 86.19 93 PRO A C 1
ATOM 727 O O . PRO A 1 93 ? -8.547 -4.528 -8.928 1.00 86.19 93 PRO A O 1
ATOM 730 N N . LEU A 1 94 ? -8.391 -2.941 -10.513 1.00 89.44 94 LEU A N 1
ATOM 731 C CA . LEU A 1 94 ? -8.529 -1.809 -9.608 1.00 89.44 94 LEU A CA 1
ATOM 732 C C . LEU A 1 94 ? -10.006 -1.435 -9.496 1.00 89.44 94 LEU A C 1
ATOM 734 O O . LEU A 1 94 ? -10.715 -1.383 -10.497 1.00 89.44 94 LEU A O 1
ATOM 738 N N . TYR A 1 95 ? -10.471 -1.165 -8.282 1.00 91.56 95 TYR A N 1
ATOM 739 C CA . TYR A 1 95 ? -11.867 -0.837 -7.994 1.00 91.56 95 TYR A CA 1
ATOM 740 C C . TYR A 1 95 ? -11.973 0.544 -7.351 1.00 91.56 95 TYR A C 1
ATOM 742 O O . TYR A 1 95 ? -11.112 0.928 -6.555 1.00 91.56 95 TYR A O 1
ATOM 750 N N . ASP A 1 96 ? -13.046 1.277 -7.657 1.00 91.25 96 ASP A N 1
ATOM 751 C CA . ASP A 1 96 ? -13.295 2.611 -7.100 1.00 91.25 96 ASP A CA 1
ATOM 752 C C . ASP A 1 96 ? -13.851 2.528 -5.671 1.00 91.25 96 ASP A C 1
ATOM 754 O O . ASP A 1 96 ? -15.028 2.776 -5.385 1.00 91.25 96 ASP A O 1
ATOM 758 N N . TRP A 1 97 ? -12.974 2.149 -4.743 1.00 89.06 97 TRP A N 1
ATOM 759 C CA . TRP A 1 97 ? -13.295 2.101 -3.321 1.00 89.06 97 TRP A CA 1
ATOM 760 C C . TRP A 1 97 ? -13.577 3.486 -2.739 1.00 89.06 97 TRP A C 1
ATOM 762 O O . TRP A 1 97 ? -14.324 3.589 -1.769 1.00 89.06 97 TRP A O 1
ATOM 772 N N . LYS A 1 98 ? -13.028 4.553 -3.334 1.00 89.19 98 LYS A N 1
ATOM 773 C CA . LYS A 1 98 ? -13.255 5.926 -2.874 1.00 89.19 98 LYS A CA 1
ATOM 774 C C . LYS A 1 98 ? -14.720 6.309 -3.051 1.00 89.19 98 LYS A C 1
ATOM 776 O O . LYS A 1 98 ? -15.351 6.712 -2.081 1.00 89.19 98 LYS A O 1
ATOM 781 N N . LYS A 1 99 ? -15.272 6.122 -4.253 1.00 88.44 99 LYS A N 1
ATOM 782 C CA . LYS A 1 99 ? -16.691 6.378 -4.525 1.00 88.44 99 LYS A CA 1
ATOM 783 C C . LYS A 1 99 ? -17.600 5.416 -3.763 1.00 88.44 99 LYS A C 1
ATOM 785 O O . LYS A 1 99 ? -18.624 5.832 -3.233 1.00 88.44 99 LYS A O 1
ATOM 790 N N . ARG A 1 100 ? -17.212 4.137 -3.643 1.00 86.75 100 ARG A N 1
ATOM 791 C CA . ARG A 1 100 ? -17.968 3.138 -2.859 1.00 86.75 100 ARG A CA 1
ATOM 792 C C . ARG A 1 100 ? -18.175 3.567 -1.407 1.00 86.75 100 ARG A C 1
ATOM 794 O O . ARG A 1 100 ? -19.216 3.267 -0.831 1.00 86.75 100 ARG A O 1
ATOM 801 N N . PHE A 1 101 ? -17.172 4.213 -0.823 1.00 87.00 101 PHE A N 1
ATOM 802 C CA . PHE A 1 101 ? -17.113 4.548 0.596 1.00 87.00 101 PHE A CA 1
ATOM 803 C C . PHE A 1 101 ? -17.245 6.045 0.877 1.00 87.00 101 PHE A C 1
ATOM 805 O O . PHE A 1 101 ? -16.964 6.480 1.989 1.00 87.00 101 PHE A O 1
ATOM 812 N N . GLU A 1 102 ? -17.717 6.831 -0.089 1.00 87.06 102 GLU A N 1
ATOM 813 C CA . GLU A 1 102 ? -17.897 8.281 0.056 1.00 87.06 102 GLU A CA 1
ATOM 814 C C . GLU A 1 102 ? -18.857 8.647 1.202 1.00 87.06 102 GLU A C 1
ATOM 816 O O . GLU A 1 102 ? -18.680 9.660 1.871 1.00 87.06 102 GLU A O 1
ATOM 821 N N . MET A 1 103 ? -19.827 7.775 1.490 1.00 82.88 103 MET A N 1
ATOM 822 C CA . MET A 1 103 ? -20.794 7.931 2.582 1.00 82.88 103 MET A CA 1
ATOM 823 C C . MET A 1 103 ? -20.241 7.630 3.984 1.00 82.88 103 MET A C 1
ATOM 825 O O . MET A 1 103 ? -20.938 7.837 4.977 1.00 82.88 103 MET A O 1
ATOM 829 N N . ILE A 1 104 ? -19.027 7.079 4.083 1.00 86.19 104 ILE A N 1
ATOM 830 C CA . ILE A 1 104 ? -18.413 6.734 5.366 1.00 86.19 104 ILE A CA 1
ATOM 831 C C . ILE A 1 104 ? -17.808 7.993 5.978 1.00 86.19 104 ILE A C 1
ATOM 833 O O . ILE A 1 104 ? -17.031 8.708 5.343 1.00 86.19 104 ILE A O 1
ATOM 837 N N . ARG A 1 105 ? -18.122 8.240 7.252 1.00 85.88 105 ARG A N 1
ATOM 838 C CA . ARG A 1 105 ? -17.549 9.354 8.004 1.00 85.88 105 ARG A CA 1
ATOM 839 C C . ARG A 1 105 ? -16.041 9.173 8.113 1.00 85.88 105 ARG A C 1
ATOM 841 O O . ARG A 1 105 ? -15.555 8.156 8.607 1.00 85.88 105 ARG A O 1
ATOM 848 N N . GLN A 1 106 ? -15.301 10.190 7.687 1.00 86.12 106 GLN A N 1
ATOM 849 C CA . GLN A 1 106 ? -13.855 10.208 7.851 1.00 86.12 106 GLN A CA 1
ATOM 850 C C . GLN A 1 106 ? -13.503 10.366 9.330 1.00 86.12 106 GLN A C 1
ATOM 852 O O . GLN A 1 106 ? -14.049 11.222 10.033 1.00 86.12 106 GLN A O 1
ATOM 857 N N . LEU A 1 107 ? -12.562 9.550 9.803 1.00 87.88 107 LEU A N 1
ATOM 858 C CA . LEU A 1 107 ? -11.977 9.752 11.121 1.00 87.88 107 LEU A CA 1
ATOM 859 C C . LEU A 1 107 ? -11.213 11.071 11.144 1.00 87.88 107 LEU A C 1
ATOM 861 O O . LEU A 1 107 ? -10.489 11.410 10.209 1.00 87.88 107 LEU A O 1
ATOM 865 N N . LYS A 1 108 ? -11.343 11.802 12.251 1.00 91.62 108 LYS A N 1
ATOM 866 C CA . LYS A 1 108 ? -10.532 12.998 12.484 1.00 91.62 108 LYS A CA 1
ATOM 867 C C . LYS A 1 108 ? -9.057 12.597 12.502 1.00 91.62 108 LYS A C 1
ATOM 869 O O . LYS A 1 108 ? -8.701 11.632 13.174 1.00 91.62 108 LYS A O 1
ATOM 874 N N . GLN A 1 109 ? -8.201 13.390 11.858 1.00 91.25 109 GLN A N 1
ATOM 875 C CA . GLN A 1 109 ? -6.758 13.128 11.793 1.00 91.25 109 GLN A CA 1
ATOM 876 C C . GLN A 1 109 ? -6.134 12.902 13.179 1.00 91.25 109 GLN A C 1
ATOM 878 O O . GLN A 1 109 ? -5.294 12.026 13.342 1.00 91.25 109 GLN A O 1
ATOM 883 N N . GLN A 1 110 ? -6.596 13.642 14.192 1.00 91.88 110 GLN A N 1
ATOM 884 C CA . GLN A 1 110 ? -6.136 13.482 15.571 1.00 91.88 110 GLN A CA 1
ATOM 885 C C . GLN A 1 110 ? -6.374 12.063 16.112 1.00 91.88 110 GLN A C 1
ATOM 887 O O . GLN A 1 110 ? -5.505 11.505 16.767 1.00 91.88 110 GLN A O 1
ATOM 892 N N . VAL A 1 111 ? -7.518 11.446 15.794 1.00 91.94 111 VAL A N 1
ATOM 893 C CA . VAL A 1 111 ? -7.830 10.071 16.216 1.00 91.94 111 VAL A CA 1
ATOM 894 C C . VAL A 1 111 ? -6.888 9.077 15.545 1.00 91.94 111 VAL A C 1
ATOM 896 O O . VAL A 1 111 ? -6.450 8.133 16.192 1.00 91.94 111 VAL A O 1
ATOM 899 N N . ILE A 1 112 ? -6.555 9.295 14.271 1.00 91.25 112 ILE A N 1
ATOM 900 C CA . ILE A 1 112 ? -5.622 8.431 13.539 1.00 91.25 112 ILE A CA 1
ATOM 901 C C . ILE A 1 112 ? -4.213 8.545 14.134 1.00 91.25 112 ILE A C 1
ATOM 903 O O . ILE A 1 112 ? -3.551 7.536 14.333 1.00 91.25 112 ILE A O 1
ATOM 907 N N . ASN A 1 113 ? -3.772 9.761 14.455 1.00 90.56 113 ASN A N 1
ATOM 908 C CA . ASN A 1 113 ? -2.422 10.006 14.963 1.00 90.56 113 ASN A CA 1
ATOM 909 C C . ASN A 1 113 ? -2.232 9.564 16.423 1.00 90.56 113 ASN A C 1
ATOM 911 O O . ASN A 1 113 ? -1.140 9.143 16.793 1.00 90.56 113 ASN A O 1
ATOM 915 N N . ASP A 1 114 ? -3.271 9.674 17.254 1.00 92.12 114 ASP A N 1
ATOM 916 C CA . ASP A 1 114 ? -3.178 9.375 18.689 1.00 92.12 114 ASP A CA 1
ATOM 917 C C . ASP A 1 114 ? -3.311 7.884 19.015 1.00 92.12 114 ASP A C 1
ATOM 919 O O . ASP A 1 114 ? -3.028 7.483 20.146 1.00 92.12 114 ASP A O 1
ATOM 923 N N . ASN A 1 115 ? -3.784 7.069 18.068 1.00 93.94 115 ASN A N 1
ATOM 924 C CA . ASN A 1 115 ? -4.054 5.652 18.279 1.00 93.94 115 ASN A CA 1
ATOM 925 C C . ASN A 1 115 ? -3.138 4.787 17.419 1.00 93.94 115 ASN A C 1
ATOM 927 O O . ASN A 1 115 ? -2.997 5.022 16.225 1.00 93.94 115 ASN A O 1
ATOM 931 N N . LEU A 1 116 ? -2.546 3.754 18.021 1.00 93.12 116 LEU A N 1
ATOM 932 C CA . LEU A 1 116 ? -1.729 2.784 17.292 1.00 93.12 116 LEU A CA 1
ATOM 933 C C . LEU A 1 116 ? -2.528 1.561 16.868 1.00 93.12 116 LEU A C 1
ATOM 935 O O . LEU A 1 116 ? -2.144 0.897 15.914 1.00 93.12 116 LEU A O 1
ATOM 939 N N . HIS A 1 117 ? -3.623 1.245 17.554 1.00 94.38 117 HIS A N 1
ATOM 940 C CA . HIS A 1 117 ? -4.406 0.052 17.261 1.00 94.38 117 HIS A CA 1
ATOM 941 C C . HIS A 1 117 ? -5.832 0.427 16.891 1.00 94.38 117 HIS A C 1
ATOM 943 O O . HIS A 1 117 ? -6.477 1.214 17.588 1.00 94.38 117 HIS A O 1
ATOM 949 N N . PHE A 1 118 ? -6.308 -0.187 15.819 1.00 95.50 118 PHE A N 1
ATOM 950 C CA . PHE A 1 118 ? -7.631 -0.015 15.250 1.00 95.50 118 PHE A CA 1
ATOM 951 C C . PHE A 1 118 ? -8.252 -1.386 15.047 1.00 95.50 118 PHE A C 1
ATOM 953 O O . PHE A 1 118 ? -7.608 -2.295 14.525 1.00 95.50 118 PHE A O 1
ATOM 960 N N . ASP A 1 119 ? -9.501 -1.522 15.447 1.00 94.94 119 ASP A N 1
ATOM 961 C CA . ASP A 1 119 ? -10.206 -2.788 15.479 1.00 94.94 119 ASP A CA 1
ATOM 962 C C . ASP A 1 119 ? -11.601 -2.613 14.885 1.00 94.94 119 ASP A C 1
ATOM 964 O O . ASP A 1 119 ? -12.308 -1.640 15.176 1.00 94.94 119 ASP A O 1
ATOM 968 N N . ILE A 1 120 ? -11.968 -3.531 13.998 1.00 94.31 120 ILE A N 1
ATOM 969 C CA . ILE A 1 120 ? -13.272 -3.577 13.359 1.00 94.31 120 ILE A CA 1
ATOM 970 C C . ILE A 1 120 ? -13.776 -5.018 13.437 1.00 94.31 120 ILE A C 1
ATOM 972 O O . ILE A 1 120 ? -13.187 -5.911 12.828 1.00 94.31 120 ILE A O 1
ATOM 976 N N . SER A 1 121 ? -14.901 -5.217 14.121 1.00 93.19 121 SER A N 1
ATOM 977 C CA . SER A 1 121 ? -15.542 -6.524 14.303 1.00 93.19 121 SER A CA 1
ATOM 978 C C . SER A 1 121 ? -16.943 -6.552 13.685 1.00 93.19 121 SER A C 1
ATOM 980 O O . SER A 1 121 ? -17.609 -5.518 13.562 1.00 93.19 121 SER A O 1
ATOM 982 N N . ILE A 1 122 ? -17.397 -7.747 13.310 1.00 91.62 122 ILE A N 1
ATOM 983 C CA . ILE A 1 122 ? -18.789 -8.039 12.961 1.00 91.62 122 ILE A CA 1
ATOM 984 C C . ILE A 1 122 ? -19.752 -7.785 14.136 1.00 91.62 122 ILE A C 1
ATOM 986 O O . ILE A 1 122 ? -20.889 -7.384 13.901 1.00 91.62 122 ILE A O 1
ATOM 990 N N . ASP A 1 123 ? -19.283 -7.906 15.384 1.00 91.94 123 ASP A N 1
ATOM 991 C CA . ASP A 1 123 ? -20.085 -7.685 16.601 1.00 91.94 123 ASP A CA 1
ATOM 992 C C . ASP A 1 123 ? -20.449 -6.211 16.813 1.00 91.94 123 ASP A C 1
ATOM 994 O O . ASP A 1 123 ? -21.435 -5.874 17.469 1.00 91.94 123 ASP A O 1
ATOM 998 N N . THR A 1 124 ? -19.634 -5.306 16.266 1.00 90.25 124 THR A N 1
ATOM 999 C CA . THR A 1 124 ? -19.820 -3.852 16.376 1.00 90.25 124 THR A CA 1
ATOM 1000 C C . THR A 1 124 ? -19.844 -3.214 14.985 1.00 90.25 124 THR A C 1
ATOM 1002 O O . THR A 1 124 ? -18.962 -2.434 14.614 1.00 90.25 124 THR A O 1
ATOM 1005 N N . PRO A 1 125 ? -20.859 -3.537 14.167 1.00 89.06 125 PRO A N 1
ATOM 1006 C CA . PRO A 1 125 ? -20.857 -3.199 12.755 1.00 89.06 125 PRO A CA 1
ATOM 1007 C C . PRO A 1 125 ? -20.998 -1.679 12.557 1.00 89.06 125 PRO A C 1
ATOM 1009 O O . PRO A 1 125 ? -21.822 -1.013 13.183 1.00 89.06 125 PRO A O 1
ATOM 1012 N N . GLY A 1 126 ? -20.158 -1.112 11.685 1.00 88.00 126 GLY A N 1
ATOM 1013 C CA . GLY A 1 126 ? -20.118 0.332 11.405 1.00 88.00 126 GLY A CA 1
ATOM 1014 C C . GLY A 1 126 ? -19.371 1.170 12.452 1.00 88.00 126 GLY A C 1
ATOM 1015 O O . GLY A 1 126 ? -19.266 2.393 12.295 1.00 88.00 126 GLY A O 1
ATOM 1016 N N . LEU A 1 127 ? -18.828 0.531 13.491 1.00 92.19 127 LEU A N 1
ATOM 1017 C CA . LEU A 1 127 ? -17.949 1.141 14.483 1.00 92.19 127 LEU A CA 1
ATOM 1018 C C . LEU A 1 127 ? -16.494 0.744 14.217 1.00 92.19 127 LEU A C 1
ATOM 1020 O O . LEU A 1 127 ? -16.199 -0.309 13.653 1.00 92.19 127 LEU A O 1
ATOM 1024 N N . ILE A 1 128 ? -15.585 1.610 14.646 1.00 94.44 128 ILE A N 1
ATOM 1025 C CA . ILE A 1 128 ? -14.167 1.303 14.787 1.00 94.44 128 ILE A CA 1
ATOM 1026 C C . ILE A 1 128 ? -13.774 1.526 16.239 1.00 94.44 128 ILE A C 1
ATOM 1028 O O . ILE A 1 128 ? -14.137 2.543 16.838 1.00 94.44 128 ILE A O 1
ATOM 1032 N N . GLN A 1 129 ? -13.058 0.569 16.813 1.00 95.56 129 GLN A N 1
ATOM 1033 C CA . GLN A 1 129 ? -12.497 0.694 18.148 1.00 95.56 129 GLN A CA 1
ATOM 1034 C C . GLN A 1 129 ? -11.024 1.063 18.018 1.00 95.56 129 GLN A C 1
ATOM 1036 O O . GLN A 1 129 ? -10.270 0.409 17.303 1.00 95.56 129 GLN A O 1
ATOM 1041 N N . CYS A 1 130 ? -10.611 2.122 18.697 1.00 96.00 130 CYS A N 1
ATOM 1042 C CA . CYS A 1 130 ? -9.255 2.645 18.638 1.00 96.00 130 CYS A CA 1
ATOM 1043 C C . CYS A 1 130 ? -8.639 2.620 20.034 1.00 96.00 130 CYS A C 1
ATOM 1045 O O . CYS A 1 130 ? -9.326 2.908 21.013 1.00 96.00 130 CYS A O 1
ATOM 1047 N N . ARG A 1 131 ? -7.343 2.331 20.140 1.00 95.31 131 ARG A N 1
ATOM 1048 C CA . ARG A 1 131 ? -6.603 2.486 21.399 1.00 95.31 131 ARG A CA 1
ATOM 1049 C C . ARG A 1 131 ? -5.181 2.977 21.145 1.00 95.31 131 ARG A C 1
ATOM 1051 O O . ARG A 1 131 ? -4.564 2.648 20.127 1.00 95.31 131 ARG A O 1
ATOM 1058 N N . LYS A 1 132 ? -4.650 3.744 22.097 1.00 93.56 132 LYS A N 1
ATOM 1059 C CA . LYS A 1 132 ? -3.313 4.351 22.014 1.00 93.56 132 LYS A CA 1
ATOM 1060 C C . LYS A 1 132 ? -2.215 3.302 22.005 1.00 93.56 132 LYS A C 1
ATOM 1062 O O . LYS A 1 132 ? -1.391 3.300 21.109 1.00 93.56 132 LYS A O 1
ATOM 1067 N N . ASN A 1 133 ? -2.261 2.387 22.968 1.00 89.19 133 ASN A N 1
ATOM 1068 C CA . ASN A 1 133 ? -1.298 1.309 23.175 1.00 89.19 133 ASN A CA 1
ATOM 1069 C C . ASN A 1 133 ? -2.044 -0.000 23.472 1.00 89.19 133 ASN A C 1
ATOM 1071 O O . ASN A 1 133 ? -3.232 0.011 23.787 1.00 89.19 133 ASN A O 1
ATOM 1075 N N . VAL A 1 134 ? -1.338 -1.132 23.487 1.00 87.50 134 VAL A N 1
ATOM 1076 C CA . VAL A 1 134 ? -1.921 -2.448 23.828 1.00 87.50 134 VAL A CA 1
ATOM 1077 C C . VAL A 1 134 ? -2.616 -2.455 25.199 1.00 87.50 134 VAL A C 1
ATOM 1079 O O . VAL A 1 134 ? -3.601 -3.160 25.387 1.00 87.50 134 VAL A O 1
ATOM 1082 N N . LYS A 1 135 ? -2.123 -1.649 26.148 1.00 90.25 135 LYS A N 1
ATOM 1083 C CA . LYS A 1 135 ? -2.642 -1.570 27.524 1.00 90.25 135 LYS A CA 1
ATOM 1084 C C . LYS A 1 135 ? -3.779 -0.564 27.721 1.00 90.25 135 LYS A C 1
ATOM 1086 O O . LYS A 1 135 ? -4.384 -0.561 28.784 1.00 90.25 135 LYS A O 1
ATOM 1091 N N . SER A 1 136 ? -4.021 0.336 26.767 1.00 91.94 136 SER A N 1
ATOM 1092 C CA . SER A 1 136 ? -5.075 1.345 26.923 1.00 91.94 136 SER A CA 1
ATOM 1093 C C . SER A 1 136 ? -6.441 0.774 26.565 1.00 91.94 136 SER A C 1
ATOM 1095 O O . SER A 1 136 ? -6.540 -0.091 25.694 1.00 91.94 136 SER A O 1
ATOM 1097 N N . GLU A 1 137 ? -7.481 1.312 27.195 1.00 93.88 137 GLU A N 1
ATOM 1098 C CA . GLU A 1 137 ? -8.868 0.991 26.869 1.00 93.88 137 GLU A CA 1
ATOM 1099 C C . GLU A 1 137 ? -9.230 1.390 25.435 1.00 93.88 137 GLU A C 1
ATOM 1101 O O . GLU A 1 137 ? -8.633 2.295 24.840 1.00 93.88 137 GLU A O 1
ATOM 1106 N N . PHE A 1 138 ? -10.222 0.695 24.884 1.00 93.56 138 PHE A N 1
ATOM 1107 C CA . PHE A 1 138 ? -10.761 0.996 23.568 1.00 93.56 138 PHE A CA 1
ATOM 1108 C C . PHE A 1 138 ? -11.731 2.175 23.623 1.00 93.56 138 PHE A C 1
ATOM 1110 O O . PHE A 1 138 ? -12.647 2.221 24.440 1.00 93.56 138 PHE A O 1
ATOM 1117 N N . VAL A 1 139 ? -11.566 3.096 22.680 1.00 95.38 139 VAL A N 1
ATOM 1118 C CA . VAL A 1 139 ? -12.493 4.192 22.405 1.00 95.38 139 VAL A CA 1
ATOM 1119 C C . VAL A 1 139 ? -13.181 3.914 21.077 1.00 95.38 139 VAL A C 1
ATOM 1121 O O . VAL A 1 139 ? -12.523 3.643 20.075 1.00 95.38 139 VAL A O 1
ATOM 1124 N N . GLN A 1 140 ? -14.508 3.985 21.055 1.00 94.88 140 GLN A N 1
ATOM 1125 C CA . GLN A 1 140 ? -15.295 3.662 19.868 1.00 94.88 140 GLN A CA 1
ATOM 1126 C C . GLN A 1 140 ? -15.665 4.916 19.074 1.00 94.88 140 GLN A C 1
ATOM 1128 O O . GLN A 1 140 ? -16.087 5.927 19.636 1.00 94.88 140 GLN A O 1
ATOM 1133 N N . TYR A 1 141 ? -15.570 4.823 17.750 1.00 93.88 141 TYR A N 1
ATOM 1134 C CA . TYR A 1 141 ? -15.995 5.860 16.816 1.00 93.88 141 TYR A CA 1
ATOM 1135 C C . TYR A 1 141 ? -16.942 5.265 15.775 1.00 93.88 141 TYR A C 1
ATOM 1137 O O . TYR A 1 141 ? -16.668 4.222 15.186 1.00 93.88 141 TYR A O 1
ATOM 1145 N N . ARG A 1 142 ? -18.066 5.940 15.523 1.00 91.88 142 ARG A N 1
ATOM 1146 C CA . ARG A 1 142 ? -19.027 5.538 14.488 1.00 91.88 142 ARG A CA 1
ATOM 1147 C C . ARG A 1 142 ? -18.591 6.053 13.123 1.00 91.88 142 ARG A C 1
ATOM 1149 O O . ARG A 1 142 ? -18.522 7.263 12.916 1.00 91.88 142 ARG A O 1
ATOM 1156 N N . LEU A 1 143 ? -18.325 5.122 12.208 1.00 90.69 143 LEU A N 1
ATOM 1157 C CA . LEU A 1 143 ? -17.946 5.398 10.822 1.00 90.69 143 LEU A CA 1
ATOM 1158 C C . LEU A 1 143 ? -19.158 5.411 9.889 1.00 90.69 143 LEU A C 1
ATOM 1160 O O . LEU A 1 143 ? -19.193 6.192 8.941 1.00 90.69 143 LEU A O 1
ATOM 1164 N N . ILE A 1 144 ? -20.148 4.558 10.161 1.00 88.75 144 ILE A N 1
ATOM 1165 C CA . ILE A 1 144 ? -21.364 4.432 9.353 1.00 88.75 144 ILE A CA 1
ATOM 1166 C C . ILE A 1 144 ? -22.589 4.696 10.225 1.00 88.75 144 ILE A C 1
ATOM 1168 O O . ILE A 1 144 ? -22.756 4.129 11.311 1.00 88.75 144 ILE A O 1
ATOM 1172 N N . ASP A 1 145 ? -23.455 5.572 9.730 1.00 85.56 145 ASP A N 1
ATOM 1173 C CA . ASP A 1 145 ? -24.770 5.801 10.316 1.00 85.56 145 ASP A CA 1
ATOM 1174 C C . ASP A 1 145 ? -25.700 4.633 10.006 1.00 85.56 145 ASP A C 1
ATOM 1176 O O . ASP A 1 145 ? -25.619 4.042 8.931 1.00 85.56 145 ASP A O 1
ATOM 1180 N N . ASN A 1 146 ? -26.605 4.307 10.933 1.00 80.31 146 ASN A N 1
ATOM 1181 C CA . ASN A 1 146 ? -27.494 3.146 10.799 1.00 80.31 146 ASN A CA 1
ATOM 1182 C C . ASN A 1 146 ? -28.294 3.166 9.481 1.00 80.31 146 ASN A C 1
ATOM 1184 O O . ASN A 1 146 ? -28.508 2.120 8.880 1.00 80.31 146 ASN A O 1
ATOM 1188 N N . GLU A 1 147 ? -28.662 4.355 9.000 1.00 79.75 147 GLU A N 1
ATOM 1189 C CA . GLU A 1 147 ? -29.380 4.570 7.737 1.00 79.75 147 GLU A CA 1
ATOM 1190 C C . GLU A 1 147 ? -28.563 4.158 6.498 1.00 79.75 147 GLU A C 1
ATOM 1192 O O . GLU A 1 147 ? -29.123 3.707 5.504 1.00 79.75 147 GLU A O 1
ATOM 1197 N N . ASN A 1 148 ? -27.231 4.249 6.570 1.00 81.94 148 ASN A N 1
ATOM 1198 C CA . ASN A 1 148 ? -26.315 3.938 5.469 1.00 81.94 148 ASN A CA 1
ATOM 1199 C C . ASN A 1 148 ? -25.767 2.500 5.526 1.00 81.94 148 ASN A C 1
ATOM 1201 O O . ASN A 1 148 ? -25.049 2.081 4.616 1.00 81.94 148 ASN A O 1
ATOM 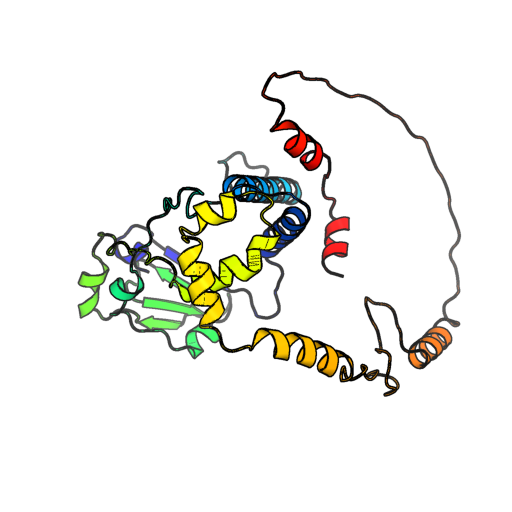1205 N N . MET A 1 149 ? -26.091 1.727 6.569 1.00 80.88 149 MET A N 1
ATOM 1206 C CA . MET A 1 149 ? -25.561 0.370 6.769 1.00 80.88 149 MET A CA 1
ATOM 1207 C C . MET A 1 149 ? -25.912 -0.581 5.624 1.00 80.88 149 MET A C 1
ATOM 1209 O O . MET A 1 149 ? -25.039 -1.294 5.125 1.00 80.88 149 MET A O 1
ATOM 1213 N N . SER A 1 150 ? -27.159 -0.547 5.156 1.00 78.75 150 SER A N 1
ATOM 1214 C CA . SER A 1 150 ? -27.645 -1.396 4.061 1.00 78.75 150 SER A CA 1
ATOM 1215 C C . SER A 1 150 ? -26.912 -1.136 2.738 1.00 78.75 150 SER A C 1
ATOM 1217 O O . SER A 1 150 ? -26.652 -2.065 1.975 1.00 78.75 150 SER A O 1
ATOM 1219 N N . LEU A 1 151 ? -26.501 0.111 2.481 1.00 74.44 151 LEU A N 1
ATOM 1220 C CA . LEU A 1 151 ? -25.790 0.505 1.259 1.00 74.44 151 LEU A CA 1
ATOM 1221 C C . LEU A 1 151 ? -24.355 -0.045 1.223 1.00 74.44 151 LEU A C 1
ATOM 1223 O O . LEU A 1 151 ? -23.838 -0.414 0.157 1.00 74.44 151 LEU A O 1
ATOM 1227 N N . VAL A 1 152 ? -23.718 -0.139 2.392 1.00 77.06 152 VAL A N 1
ATOM 1228 C CA . VAL A 1 152 ? -22.353 -0.662 2.539 1.00 77.06 152 VAL A CA 1
ATOM 1229 C C . VAL A 1 152 ? -22.342 -2.194 2.590 1.00 77.06 152 VAL A C 1
ATOM 1231 O O . VAL A 1 152 ? -21.405 -2.798 2.078 1.00 77.06 152 VAL A O 1
ATOM 1234 N N . GLN A 1 153 ? -23.398 -2.834 3.099 1.00 78.06 153 GLN A N 1
ATOM 1235 C CA . GLN A 1 153 ? -23.533 -4.300 3.179 1.00 78.06 153 GLN A CA 1
ATOM 1236 C C . GLN A 1 153 ? -23.736 -5.012 1.832 1.00 78.06 153 GLN A C 1
ATOM 1238 O O . GLN A 1 153 ? -23.803 -6.237 1.779 1.00 78.06 153 GLN A O 1
ATOM 1243 N N . ASN A 1 154 ? -23.804 -4.281 0.720 1.00 80.44 154 ASN A N 1
ATOM 1244 C CA . ASN A 1 154 ? -23.839 -4.920 -0.589 1.00 80.44 154 ASN A CA 1
ATOM 1245 C C . ASN A 1 154 ? -22.506 -5.668 -0.875 1.00 80.44 154 ASN A C 1
ATOM 1247 O O . ASN A 1 154 ? -21.418 -5.079 -0.832 1.00 80.44 154 ASN A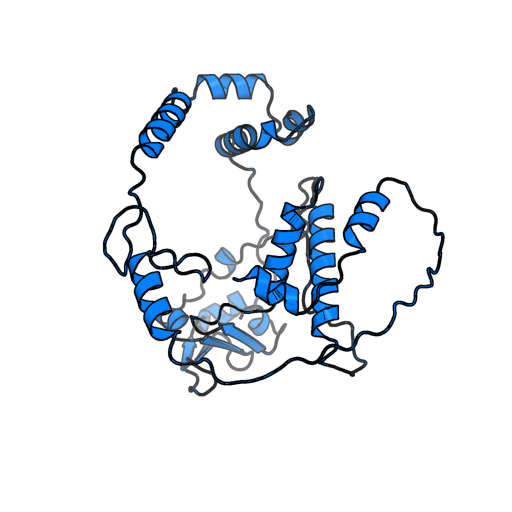 O 1
ATOM 1251 N N . ASN A 1 155 ? -22.624 -6.970 -1.166 1.00 84.25 155 ASN A N 1
ATOM 1252 C CA . ASN A 1 155 ? -21.532 -7.904 -1.469 1.00 84.25 155 ASN A CA 1
ATOM 1253 C C . ASN A 1 155 ? -20.953 -7.728 -2.892 1.00 84.25 155 ASN A C 1
ATOM 1255 O O . ASN A 1 155 ? -19.980 -8.376 -3.268 1.00 84.25 155 ASN A O 1
ATOM 1259 N N . SER A 1 156 ? -21.523 -6.845 -3.715 1.00 88.06 156 SER A N 1
ATOM 1260 C CA . SER A 1 156 ? -20.958 -6.539 -5.027 1.00 88.06 156 SER A CA 1
ATOM 1261 C C . SER A 1 156 ? -19.674 -5.717 -4.902 1.00 88.06 156 SER A C 1
ATOM 1263 O O . SER A 1 156 ? -19.612 -4.737 -4.149 1.0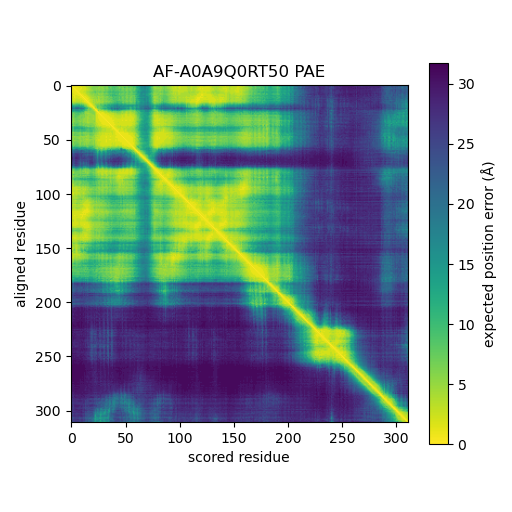0 88.06 156 SER A O 1
ATOM 1265 N N . LEU A 1 157 ? -18.678 -6.058 -5.720 1.00 88.06 157 LEU A N 1
ATOM 1266 C CA . LEU A 1 157 ? -17.483 -5.238 -5.899 1.00 88.06 157 LEU A CA 1
ATOM 1267 C C . LEU A 1 157 ? -17.857 -3.855 -6.470 1.00 88.06 157 LEU A C 1
ATOM 1269 O O . LEU A 1 157 ? -18.847 -3.747 -7.200 1.00 88.06 157 LEU A O 1
ATOM 1273 N N . PRO A 1 158 ? -17.094 -2.791 -6.154 1.00 89.94 158 PRO A N 1
ATOM 1274 C CA . PRO A 1 158 ? -17.283 -1.491 -6.788 1.00 89.94 158 PRO A CA 1
ATOM 1275 C C . PRO A 1 158 ? -17.070 -1.562 -8.303 1.00 89.94 158 PRO A C 1
ATOM 1277 O O . PRO A 1 158 ? -16.581 -2.553 -8.844 1.00 89.94 158 PRO A O 1
ATOM 1280 N N . ASN A 1 159 ? -17.367 -0.464 -8.995 1.00 91.12 159 ASN A N 1
ATOM 1281 C CA . ASN A 1 159 ? -17.016 -0.347 -10.405 1.00 91.12 159 ASN A CA 1
ATOM 1282 C C . ASN A 1 159 ? -15.495 -0.440 -10.582 1.00 91.12 159 ASN A C 1
ATOM 1284 O O . ASN A 1 159 ? -14.730 0.122 -9.791 1.00 91.12 159 ASN A O 1
ATOM 1288 N N . LYS A 1 160 ? -15.065 -1.148 -11.631 1.00 92.19 160 LYS A N 1
ATOM 1289 C CA . LYS A 1 160 ? -13.655 -1.199 -12.017 1.00 92.19 160 LYS A CA 1
ATOM 1290 C C . LYS A 1 160 ? -13.197 0.195 -12.442 1.00 92.19 160 LYS A C 1
ATOM 1292 O O . LYS A 1 160 ? -13.898 0.877 -13.188 1.00 92.19 160 LYS A O 1
ATOM 1297 N N . LEU A 1 161 ? -12.029 0.601 -11.964 1.00 90.50 161 LEU A N 1
ATOM 1298 C CA . LEU A 1 161 ? -11.354 1.800 -12.433 1.00 90.50 161 LEU A CA 1
ATOM 1299 C C . LEU A 1 161 ? -10.765 1.517 -13.811 1.00 90.50 161 LEU A C 1
ATOM 1301 O O . LEU A 1 161 ? -10.067 0.522 -14.005 1.00 90.50 161 LEU A O 1
ATOM 1305 N N . ILE A 1 162 ? -11.047 2.411 -14.751 1.00 86.44 162 ILE A N 1
ATOM 1306 C CA . ILE A 1 162 ? -10.384 2.431 -16.049 1.00 86.44 162 ILE A CA 1
ATOM 1307 C C . ILE A 1 162 ? -9.160 3.324 -15.876 1.00 86.44 162 ILE A C 1
ATOM 1309 O O . ILE A 1 162 ? -9.292 4.497 -15.530 1.00 86.44 162 ILE A O 1
ATOM 1313 N N . LEU A 1 163 ? -7.972 2.747 -16.047 1.00 82.94 163 LEU A N 1
ATOM 1314 C CA . LEU A 1 163 ? -6.733 3.510 -16.011 1.00 82.94 163 LEU A CA 1
ATOM 1315 C C . LEU A 1 163 ? -6.645 4.341 -17.287 1.00 82.94 163 LEU A C 1
ATOM 1317 O O . LEU A 1 163 ? -6.563 3.798 -18.386 1.00 82.94 163 LEU A O 1
ATOM 1321 N N . GLU A 1 164 ? -6.689 5.659 -17.132 1.00 83.50 164 GLU A N 1
ATOM 1322 C CA . GLU A 1 164 ? -6.441 6.560 -18.246 1.00 83.50 164 GLU A CA 1
ATOM 1323 C C . GLU A 1 164 ? -4.960 6.494 -18.643 1.00 83.50 164 GLU A C 1
ATOM 1325 O O . GLU A 1 164 ? -4.084 6.428 -17.769 1.00 83.50 164 GLU A O 1
ATOM 1330 N N . PRO A 1 165 ? -4.655 6.527 -19.951 1.00 80.56 165 PRO A N 1
ATOM 1331 C CA . PRO A 1 165 ? -3.279 6.577 -20.406 1.00 80.56 165 PRO A CA 1
ATOM 1332 C C . PRO A 1 165 ? -2.598 7.842 -19.881 1.00 80.56 165 PRO A C 1
ATOM 1334 O O . PRO A 1 165 ? -3.220 8.889 -19.682 1.00 80.56 165 PRO A O 1
ATOM 1337 N N . LEU A 1 166 ? -1.280 7.764 -19.689 1.00 83.06 166 LEU A N 1
ATOM 1338 C CA . LEU A 1 166 ? -0.510 8.920 -19.245 1.00 83.06 166 LEU A CA 1
ATOM 1339 C C . LEU A 1 166 ? -0.678 10.097 -20.228 1.00 83.06 166 LEU A C 1
ATOM 1341 O O . LEU A 1 166 ? -0.577 9.904 -21.447 1.00 83.06 166 LEU A O 1
ATOM 1345 N N . PRO A 1 167 ? -0.845 11.339 -19.730 1.00 85.94 167 PRO A N 1
ATOM 1346 C CA . PRO A 1 167 ? -0.908 12.517 -20.586 1.00 85.94 167 PRO A CA 1
ATOM 1347 C C . PRO A 1 167 ? 0.311 12.608 -21.507 1.00 85.94 167 PRO A C 1
ATOM 1349 O O . PRO A 1 167 ? 1.429 12.293 -21.093 1.00 85.94 167 PRO A O 1
ATOM 1352 N N . THR A 1 168 ? 0.124 13.081 -22.740 1.00 82.19 168 THR A N 1
ATOM 1353 C CA . THR A 1 168 ? 1.194 13.136 -23.756 1.00 82.19 168 THR A CA 1
ATOM 1354 C C . THR A 1 168 ? 2.429 13.894 -23.267 1.00 82.19 168 THR A C 1
ATOM 1356 O O . THR A 1 168 ? 3.549 13.441 -23.476 1.00 82.19 168 THR A O 1
ATOM 1359 N N . GLU A 1 169 ? 2.252 14.990 -22.526 1.00 82.38 169 GLU A N 1
ATOM 1360 C CA . GLU A 1 169 ? 3.370 15.730 -21.924 1.00 82.38 169 GLU A CA 1
ATOM 1361 C C . GLU A 1 169 ? 4.166 14.888 -20.918 1.00 82.38 169 GLU A C 1
ATOM 1363 O O . GLU A 1 169 ? 5.398 14.945 -20.885 1.00 82.38 169 GLU A O 1
ATOM 1368 N N . ARG A 1 170 ? 3.474 14.084 -20.099 1.00 84.50 170 ARG A N 1
ATOM 1369 C CA . ARG A 1 170 ? 4.112 13.195 -19.125 1.00 84.50 170 ARG A CA 1
ATOM 1370 C C . ARG A 1 170 ? 4.827 12.050 -19.827 1.00 84.50 170 ARG A C 1
ATOM 1372 O O . ARG A 1 170 ? 5.925 11.696 -19.401 1.00 84.50 170 ARG A O 1
ATOM 1379 N N . ARG A 1 171 ? 4.237 11.521 -20.901 1.00 82.75 171 ARG A N 1
ATOM 1380 C CA . ARG A 1 171 ? 4.864 10.495 -21.735 1.00 82.75 171 ARG A CA 1
ATOM 1381 C C . ARG A 1 171 ? 6.152 11.002 -22.374 1.00 82.75 171 ARG A C 1
ATOM 1383 O O . ARG A 1 171 ? 7.209 10.415 -22.179 1.00 82.75 171 ARG A O 1
ATOM 1390 N N . PHE A 1 172 ? 6.088 12.171 -23.005 1.00 81.50 172 PHE A N 1
ATOM 1391 C CA . PHE A 1 172 ? 7.251 12.840 -23.580 1.00 81.50 172 PHE A CA 1
ATOM 1392 C C . PHE A 1 172 ? 8.340 13.118 -22.539 1.00 81.50 172 PHE A C 1
ATOM 1394 O O . PHE A 1 172 ? 9.520 12.866 -22.779 1.00 81.50 172 PHE A O 1
ATOM 1401 N N . TYR A 1 173 ? 7.948 13.616 -21.360 1.00 85.44 173 TYR A N 1
ATOM 1402 C CA . TYR A 1 173 ? 8.881 13.825 -20.259 1.00 85.44 173 TYR A CA 1
ATOM 1403 C C . TYR A 1 173 ? 9.599 12.526 -19.894 1.00 85.44 173 TYR A C 1
ATOM 1405 O O . TYR A 1 173 ? 10.822 12.527 -19.811 1.00 85.44 173 TYR A O 1
ATOM 1413 N N . LEU A 1 174 ? 8.871 11.431 -19.680 1.00 84.31 174 LEU A N 1
ATOM 1414 C CA . LEU A 1 174 ? 9.482 10.157 -19.315 1.00 84.31 174 LEU A CA 1
ATOM 1415 C C . LEU A 1 174 ? 10.424 9.671 -20.421 1.00 84.31 174 LEU A C 1
ATOM 1417 O O . LEU A 1 174 ? 11.596 9.463 -20.121 1.00 84.31 174 LEU A O 1
ATOM 1421 N N . TYR A 1 175 ? 9.971 9.633 -21.679 1.00 82.25 175 TYR A N 1
ATOM 1422 C CA . TYR A 1 175 ? 10.802 9.296 -22.841 1.00 82.25 175 TYR A CA 1
ATOM 1423 C C . TYR A 1 175 ? 12.129 10.073 -22.854 1.00 82.25 175 TYR A C 1
ATOM 1425 O O . TYR A 1 175 ? 13.198 9.473 -22.893 1.00 82.25 175 TYR A O 1
ATOM 1433 N N . GLU A 1 176 ? 12.098 11.405 -22.736 1.00 82.25 176 GLU A N 1
ATOM 1434 C CA . GLU A 1 176 ? 13.312 12.235 -22.736 1.00 82.25 176 GLU A CA 1
ATOM 1435 C C . GLU A 1 176 ? 14.277 11.925 -21.581 1.00 82.25 176 GLU A C 1
ATOM 1437 O O . GLU A 1 176 ? 15.472 12.159 -21.739 1.00 82.25 176 GLU A O 1
ATOM 1442 N N . ASN A 1 177 ? 13.781 11.443 -20.435 1.00 84.81 177 ASN A N 1
ATOM 1443 C CA . ASN A 1 177 ? 14.614 11.127 -19.268 1.00 84.81 177 ASN A CA 1
ATOM 1444 C C . ASN A 1 177 ? 15.119 9.682 -19.258 1.00 84.81 177 ASN A C 1
ATOM 1446 O O . ASN A 1 177 ? 16.088 9.419 -18.558 1.00 84.81 177 ASN A O 1
ATOM 1450 N N . VAL A 1 178 ? 14.476 8.754 -19.976 1.00 80.81 178 VAL A N 1
ATOM 1451 C CA . VAL A 1 178 ? 14.877 7.338 -19.951 1.00 80.81 178 VAL A CA 1
ATOM 1452 C C . VAL A 1 178 ? 15.456 6.832 -21.266 1.00 80.81 178 VAL A C 1
ATOM 1454 O O . VAL A 1 178 ? 16.123 5.805 -21.252 1.00 80.81 178 VAL A O 1
ATOM 1457 N N . ARG A 1 179 ? 15.260 7.536 -22.392 1.00 77.62 179 ARG A N 1
ATOM 1458 C CA . ARG A 1 179 ? 15.677 7.070 -23.730 1.00 77.62 179 ARG A CA 1
ATOM 1459 C C . ARG A 1 179 ? 17.158 6.715 -23.847 1.00 77.62 179 ARG A C 1
ATOM 1461 O O . ARG A 1 179 ? 17.496 5.841 -24.626 1.00 77.62 179 ARG A O 1
ATOM 1468 N N . GLU A 1 180 ? 18.035 7.386 -23.097 1.00 79.06 180 GLU A N 1
ATOM 1469 C CA . GLU A 1 180 ? 19.484 7.140 -23.144 1.00 79.06 180 GLU A CA 1
ATOM 1470 C C . GLU A 1 180 ? 19.859 5.764 -22.585 1.00 79.06 180 GLU A C 1
ATOM 1472 O O . GLU A 1 180 ? 20.926 5.241 -22.886 1.00 79.06 180 GLU A O 1
ATOM 1477 N N . HIS A 1 181 ? 18.955 5.162 -21.812 1.00 75.12 181 HIS A N 1
ATOM 1478 C CA . HIS A 1 181 ? 19.091 3.810 -21.291 1.00 75.12 181 HIS A CA 1
ATOM 1479 C C . HIS A 1 181 ? 18.552 2.743 -22.257 1.00 75.12 181 HIS A C 1
ATOM 1481 O O . HIS A 1 181 ? 18.699 1.555 -21.983 1.00 75.12 181 HIS A O 1
ATOM 1487 N N . PHE A 1 182 ? 17.950 3.133 -23.387 1.00 68.94 182 PHE A N 1
ATOM 1488 C CA . PHE A 1 182 ? 17.525 2.202 -24.431 1.00 68.94 182 PHE A CA 1
ATOM 1489 C C . PHE A 1 182 ? 18.587 2.151 -25.529 1.00 68.94 182 PHE A C 1
ATOM 1491 O O . PHE A 1 182 ? 18.889 3.152 -26.173 1.00 68.94 182 PHE A O 1
ATOM 1498 N N . THR A 1 183 ? 19.133 0.964 -25.772 1.00 66.00 183 THR A N 1
ATOM 1499 C CA . THR A 1 183 ? 20.142 0.718 -26.816 1.00 66.00 183 THR A CA 1
ATOM 1500 C C . THR A 1 183 ? 19.537 0.435 -28.193 1.00 66.00 183 THR A C 1
ATOM 1502 O O . THR A 1 183 ? 20.271 0.278 -29.163 1.00 66.00 183 THR A O 1
ATOM 1505 N N . ASP A 1 184 ? 18.208 0.361 -28.294 1.00 59.56 184 ASP A N 1
ATOM 1506 C CA . ASP A 1 184 ? 17.499 -0.170 -29.457 1.00 59.56 184 ASP A CA 1
ATOM 1507 C C . ASP A 1 184 ? 16.276 0.690 -29.828 1.00 59.56 184 ASP A C 1
ATOM 1509 O O . ASP A 1 184 ? 15.668 1.350 -28.976 1.00 59.56 184 ASP A O 1
ATOM 1513 N N . ASN A 1 185 ? 15.845 0.618 -31.093 1.00 59.09 185 ASN A N 1
ATOM 1514 C CA . ASN A 1 185 ? 14.688 1.342 -31.648 1.00 59.09 185 ASN A CA 1
ATOM 1515 C C . ASN A 1 185 ? 13.349 0.976 -30.971 1.00 59.09 185 ASN A C 1
ATOM 1517 O O . ASN A 1 185 ? 12.317 1.595 -31.239 1.00 59.09 185 ASN A O 1
ATOM 1521 N N . ARG A 1 186 ? 13.355 0.004 -30.051 1.00 60.16 186 ARG A N 1
ATOM 1522 C CA . ARG A 1 186 ? 12.233 -0.351 -29.168 1.00 60.16 186 ARG A CA 1
ATOM 1523 C C . ARG A 1 186 ? 11.737 0.826 -28.327 1.00 60.16 186 ARG A C 1
ATOM 1525 O O . ARG A 1 186 ? 10.551 0.872 -28.020 1.00 60.16 186 ARG A O 1
ATOM 1532 N N . CYS A 1 187 ? 12.591 1.811 -28.035 1.00 60.22 187 CYS A N 1
ATOM 1533 C CA . CYS A 1 187 ? 12.181 3.036 -27.343 1.00 60.22 187 CYS A CA 1
ATOM 1534 C C . CYS A 1 187 ? 11.089 3.812 -28.106 1.00 60.22 187 CYS A C 1
ATOM 1536 O O . CYS A 1 187 ? 10.231 4.426 -27.490 1.00 60.22 187 CYS A O 1
ATOM 1538 N N . HIS A 1 188 ? 11.067 3.759 -29.439 1.00 60.38 188 HIS A N 1
ATOM 1539 C CA . HIS A 1 188 ? 10.016 4.419 -30.222 1.00 60.38 188 HIS A CA 1
ATOM 1540 C C . HIS A 1 188 ? 8.702 3.630 -30.218 1.00 60.38 188 HIS A C 1
ATOM 1542 O O . HIS A 1 188 ? 7.634 4.233 -30.162 1.00 60.38 188 HIS A O 1
ATOM 1548 N N . LYS A 1 189 ? 8.784 2.291 -30.200 1.00 60.59 189 LYS A N 1
ATOM 1549 C CA . LYS A 1 189 ? 7.615 1.397 -30.139 1.00 60.59 189 LYS A CA 1
ATOM 1550 C C . LYS A 1 189 ? 6.899 1.448 -28.788 1.00 60.59 189 LYS A C 1
ATOM 1552 O O . LYS A 1 189 ? 5.683 1.470 -28.758 1.00 60.59 189 LYS A O 1
ATOM 1557 N N . LEU A 1 190 ? 7.644 1.508 -27.681 1.00 63.25 190 LEU A N 1
ATOM 1558 C CA . LEU A 1 190 ? 7.069 1.572 -26.327 1.00 63.25 190 LEU A CA 1
ATOM 1559 C C . LEU A 1 190 ? 6.318 2.875 -26.028 1.00 63.25 190 LEU A C 1
ATOM 1561 O O . LEU A 1 190 ? 5.562 2.941 -25.066 1.00 63.25 190 LEU A O 1
ATOM 1565 N N . TRP A 1 191 ? 6.575 3.934 -26.793 1.00 65.25 19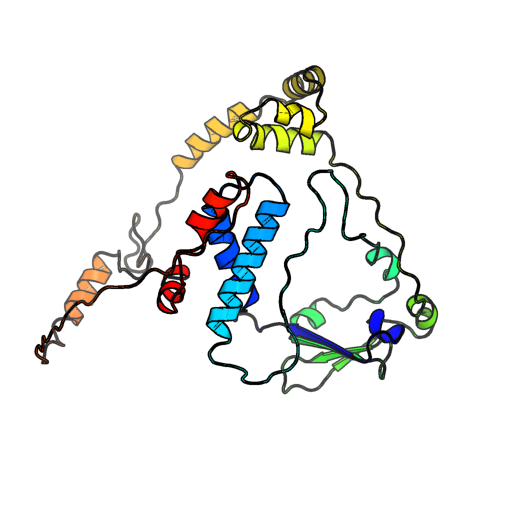1 TRP A N 1
ATOM 1566 C CA . TRP A 1 191 ? 6.041 5.262 -26.499 1.00 65.25 191 TRP A CA 1
ATOM 1567 C C . TRP A 1 191 ? 5.035 5.753 -27.542 1.00 65.25 191 TRP A C 1
ATOM 1569 O O . TRP A 1 191 ? 4.576 6.890 -27.400 1.00 65.25 191 TRP A O 1
ATOM 1579 N N . ASP A 1 192 ? 4.700 4.924 -28.547 1.00 60.44 192 ASP A N 1
ATOM 1580 C CA . ASP A 1 192 ? 3.768 5.230 -29.651 1.00 60.44 192 ASP A CA 1
ATOM 1581 C C . ASP A 1 192 ? 3.929 6.671 -30.152 1.00 60.44 192 ASP A C 1
ATOM 1583 O O . ASP A 1 192 ? 2.984 7.444 -30.326 1.00 60.44 192 ASP A O 1
ATOM 1587 N N . CYS A 1 193 ? 5.188 7.086 -30.272 1.00 57.66 193 CYS A N 1
ATOM 1588 C CA . CYS A 1 193 ? 5.523 8.457 -30.578 1.00 57.66 193 CYS A CA 1
ATOM 1589 C C . CYS A 1 193 ? 6.133 8.479 -31.964 1.00 57.66 193 CYS A C 1
ATOM 1591 O O . CYS A 1 193 ? 7.333 8.243 -32.129 1.00 57.66 193 CYS A O 1
ATOM 1593 N N . ASP A 1 194 ? 5.285 8.768 -32.950 1.00 58.62 194 ASP A N 1
ATOM 1594 C CA . ASP A 1 194 ? 5.733 9.128 -34.288 1.00 58.62 194 ASP A CA 1
ATOM 1595 C C . ASP A 1 194 ? 6.813 10.204 -34.155 1.00 58.62 194 ASP A C 1
ATOM 1597 O O . ASP A 1 194 ? 6.621 11.215 -33.464 1.00 58.62 194 ASP A O 1
ATOM 1601 N N . CYS A 1 195 ? 7.966 9.975 -34.787 1.00 55.81 195 CYS A N 1
ATOM 1602 C CA . CYS A 1 195 ? 9.130 10.855 -34.684 1.00 55.81 195 CYS A CA 1
ATOM 1603 C C . CYS A 1 195 ? 8.776 12.326 -34.980 1.00 55.81 195 CYS A C 1
ATOM 1605 O O . CYS A 1 195 ? 9.293 13.224 -34.316 1.00 55.81 195 CYS A O 1
ATOM 1607 N N . ASP A 1 196 ? 7.817 12.571 -35.875 1.00 58.41 196 ASP A N 1
ATOM 1608 C CA . ASP A 1 196 ? 7.327 13.909 -36.226 1.00 58.41 196 ASP A CA 1
ATOM 1609 C C . ASP A 1 196 ? 6.618 14.624 -35.060 1.00 58.41 196 ASP A C 1
ATOM 1611 O O . ASP A 1 196 ? 6.741 15.842 -34.880 1.00 58.41 196 ASP A O 1
ATOM 1615 N N . THR A 1 197 ? 5.921 13.871 -34.206 1.00 62.19 197 THR A N 1
ATOM 1616 C CA . THR A 1 197 ? 5.232 14.400 -33.019 1.00 62.19 197 THR A CA 1
ATOM 1617 C C . THR A 1 197 ? 6.240 14.793 -31.936 1.00 62.19 197 THR A C 1
ATOM 1619 O O . THR A 1 197 ? 6.101 15.848 -31.308 1.00 62.19 197 THR A O 1
ATOM 1622 N N . LEU A 1 198 ? 7.302 13.996 -31.761 1.00 62.00 198 LEU A N 1
ATOM 1623 C CA . LEU A 1 198 ? 8.402 14.282 -30.833 1.00 62.00 198 LEU A CA 1
ATOM 1624 C C . LEU A 1 198 ? 9.182 15.539 -31.243 1.00 62.00 198 LEU A C 1
ATOM 1626 O O . LEU A 1 198 ? 9.454 16.399 -30.400 1.00 62.00 198 LEU A O 1
ATOM 1630 N N . GLU A 1 199 ? 9.511 15.672 -32.530 1.00 63.03 199 GLU A N 1
ATOM 1631 C CA . GLU A 1 199 ? 10.249 16.819 -33.074 1.00 63.03 199 GLU A CA 1
ATOM 1632 C C . GLU A 1 199 ? 9.430 18.117 -32.929 1.00 63.03 199 GLU A C 1
ATOM 1634 O O . GLU A 1 199 ? 9.937 19.138 -32.452 1.00 63.03 199 GLU A O 1
ATOM 1639 N N . SER A 1 200 ? 8.124 18.062 -33.223 1.00 62.88 200 SER A N 1
ATOM 1640 C CA . SER A 1 200 ? 7.195 19.186 -33.035 1.00 62.88 200 SER A CA 1
ATOM 1641 C C . SER A 1 200 ? 7.064 19.604 -31.562 1.00 62.88 200 SER A C 1
ATOM 1643 O O . SER A 1 200 ? 7.051 20.797 -31.240 1.00 62.88 200 SER A O 1
ATOM 1645 N N . MET A 1 201 ? 7.018 18.640 -30.634 1.00 63.66 201 MET A N 1
ATOM 1646 C CA . MET A 1 201 ? 6.974 18.916 -29.193 1.00 63.66 201 MET A CA 1
ATOM 1647 C C . MET A 1 201 ? 8.283 19.514 -28.662 1.00 63.66 201 MET A C 1
ATOM 1649 O O . MET A 1 201 ? 8.241 20.405 -27.809 1.00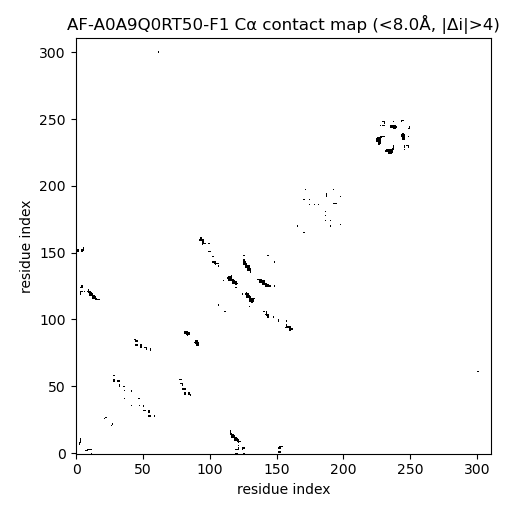 63.66 201 MET A O 1
ATOM 1653 N N . ARG A 1 202 ? 9.442 19.094 -29.189 1.00 65.44 202 ARG A N 1
ATOM 1654 C CA . ARG A 1 202 ? 10.746 19.699 -28.862 1.00 65.44 202 ARG A CA 1
ATOM 1655 C C . ARG A 1 202 ? 10.824 21.156 -29.294 1.00 65.44 202 ARG A C 1
ATOM 1657 O 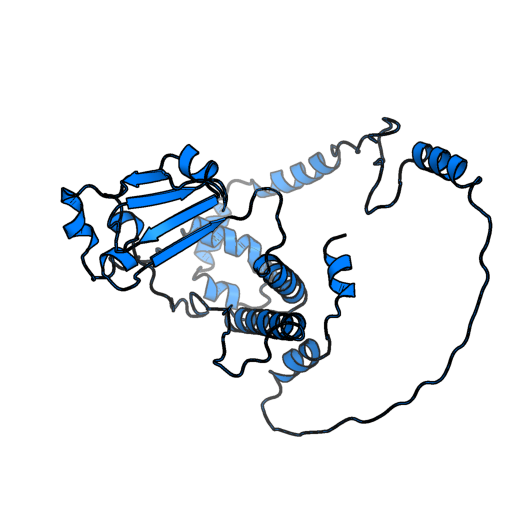O . ARG A 1 202 ? 11.302 21.985 -28.524 1.00 65.44 202 ARG A O 1
ATOM 1664 N N . GLN A 1 203 ? 10.324 21.472 -30.487 1.00 63.84 203 GLN A N 1
ATOM 1665 C CA . GLN A 1 203 ? 10.324 22.836 -31.024 1.00 63.84 203 GLN A CA 1
ATOM 1666 C C . GLN A 1 203 ? 9.384 23.777 -30.251 1.00 63.84 203 GLN A C 1
ATOM 1668 O O . GLN A 1 203 ? 9.663 24.970 -30.142 1.00 63.84 203 GLN A O 1
ATOM 1673 N N . LYS A 1 204 ? 8.302 23.248 -29.663 1.00 62.12 204 LYS A N 1
ATOM 1674 C CA . LYS A 1 204 ? 7.343 24.015 -28.845 1.00 62.12 204 LYS A CA 1
ATOM 1675 C C . LYS A 1 204 ? 7.797 24.263 -27.403 1.00 62.12 204 LYS A C 1
ATOM 1677 O O . LYS A 1 204 ? 7.199 25.096 -26.722 1.00 62.12 204 LYS A O 1
ATOM 1682 N N . GLN A 1 205 ? 8.832 23.581 -26.911 1.00 58.12 205 GLN A N 1
ATOM 1683 C CA . GLN A 1 205 ? 9.340 23.834 -25.563 1.00 58.12 205 GLN A CA 1
ATOM 1684 C C . GLN A 1 205 ? 10.215 25.101 -25.557 1.00 58.12 205 GLN A C 1
ATOM 1686 O O . GLN A 1 205 ? 11.251 25.132 -26.226 1.00 58.12 205 GLN A O 1
ATOM 1691 N N . PRO A 1 206 ? 9.877 26.150 -24.779 1.00 52.41 206 PRO A N 1
ATOM 1692 C CA . PRO A 1 206 ? 10.786 27.276 -24.598 1.00 52.41 206 PRO A CA 1
ATOM 1693 C C . PRO A 1 206 ? 12.094 26.757 -23.993 1.00 52.41 206 PRO A C 1
ATOM 1695 O O . PRO A 1 206 ? 12.053 25.879 -23.132 1.00 52.41 206 PRO A O 1
ATOM 1698 N N . LYS A 1 207 ? 13.235 27.302 -24.446 1.00 51.28 207 LYS A N 1
ATOM 1699 C CA . LYS A 1 207 ? 14.639 26.950 -24.126 1.00 51.28 207 LYS A CA 1
ATOM 1700 C C . LYS A 1 207 ? 14.971 26.924 -22.614 1.00 51.28 207 LYS A C 1
ATOM 1702 O O . LYS A 1 207 ? 15.838 27.644 -22.134 1.00 51.28 207 LYS A O 1
ATOM 1707 N N . ARG A 1 208 ? 14.300 26.084 -21.826 1.00 51.06 208 ARG A N 1
ATOM 1708 C CA . ARG A 1 208 ? 14.484 25.923 -20.376 1.00 51.06 208 ARG A CA 1
ATOM 1709 C C . ARG A 1 208 ? 15.606 24.942 -20.037 1.00 51.06 208 ARG A C 1
ATOM 1711 O O . ARG A 1 208 ? 16.085 24.970 -18.906 1.00 51.06 208 ARG A O 1
ATOM 1718 N N . LYS A 1 209 ? 16.035 24.095 -20.985 1.00 49.16 209 LYS A N 1
ATOM 1719 C CA . LYS A 1 209 ? 17.138 23.140 -20.770 1.00 49.16 209 LYS A CA 1
ATOM 1720 C C . LYS A 1 209 ? 18.507 23.840 -20.682 1.00 49.16 209 LYS A C 1
ATOM 1722 O O . LYS A 1 209 ? 19.264 23.502 -19.782 1.00 49.16 209 LYS A O 1
ATOM 1727 N N . LEU A 1 210 ? 18.761 24.902 -21.461 1.00 47.41 210 LEU A N 1
ATOM 1728 C CA . LEU A 1 210 ? 20.036 25.641 -21.400 1.00 47.41 210 LEU A CA 1
ATOM 1729 C C . LEU A 1 210 ? 20.238 26.373 -20.055 1.00 47.41 210 LEU A C 1
ATOM 1731 O O . LEU A 1 210 ? 21.327 26.374 -19.493 1.00 47.41 210 LEU A O 1
ATOM 1735 N N . ASN A 1 211 ? 19.160 26.897 -19.460 1.00 48.03 211 ASN A N 1
ATOM 1736 C CA . ASN A 1 211 ? 19.237 27.581 -18.163 1.00 48.03 211 ASN A CA 1
ATOM 1737 C C . ASN A 1 211 ? 19.418 26.628 -16.968 1.00 48.03 211 ASN A C 1
ATOM 1739 O O . ASN A 1 211 ? 19.832 27.075 -15.902 1.00 48.03 211 ASN A O 1
ATOM 1743 N N . LYS A 1 212 ? 19.112 25.327 -17.100 1.00 53.12 212 LYS A N 1
ATOM 1744 C CA . LYS A 1 212 ? 19.294 24.353 -16.006 1.00 53.12 212 LYS A CA 1
ATOM 1745 C C . LYS A 1 212 ? 20.735 23.862 -15.874 1.00 53.12 212 LYS A C 1
ATOM 1747 O O . LYS A 1 212 ? 21.131 23.543 -14.756 1.00 53.12 212 LYS A O 1
ATOM 1752 N N . GLU A 1 213 ? 21.497 23.809 -16.963 1.00 50.53 213 GLU A N 1
ATOM 1753 C CA . GLU A 1 213 ? 22.927 23.472 -16.925 1.00 50.53 213 GLU A CA 1
ATOM 1754 C C . GLU A 1 213 ? 23.746 24.651 -16.392 1.00 50.53 213 GLU A C 1
ATOM 1756 O O . GLU A 1 213 ? 24.485 24.481 -15.424 1.00 50.53 213 GLU A O 1
ATOM 1761 N N . ILE A 1 214 ? 23.465 25.869 -16.870 1.00 50.66 214 ILE A N 1
ATOM 1762 C CA . ILE A 1 214 ? 24.073 27.105 -16.347 1.00 50.66 214 ILE A CA 1
ATOM 1763 C C . ILE A 1 214 ? 23.743 27.293 -14.848 1.00 50.66 214 ILE A C 1
ATOM 1765 O O . ILE A 1 214 ? 24.627 27.565 -14.039 1.00 50.66 214 ILE A O 1
ATOM 1769 N N . ALA A 1 215 ? 22.497 27.036 -14.423 1.00 50.50 215 ALA A N 1
ATOM 1770 C CA . ALA A 1 215 ? 22.112 27.124 -13.008 1.00 50.50 215 ALA A CA 1
ATOM 1771 C C . ALA A 1 215 ? 22.631 25.966 -12.127 1.00 50.50 215 ALA A C 1
ATOM 1773 O O . ALA A 1 215 ? 22.642 26.094 -10.898 1.00 50.50 215 ALA A O 1
ATOM 1774 N N . LYS A 1 216 ? 23.029 24.822 -12.705 1.00 51.34 216 LYS A N 1
ATOM 1775 C CA . LYS A 1 216 ? 23.679 23.726 -11.960 1.00 51.34 216 LYS A CA 1
ATOM 1776 C C . LYS A 1 216 ? 25.142 24.056 -11.672 1.00 51.34 216 LYS A C 1
ATOM 1778 O O . LYS A 1 216 ? 25.595 23.770 -10.561 1.00 51.34 216 LYS A O 1
ATOM 1783 N N . ASP A 1 217 ? 25.837 24.709 -12.599 1.00 50.22 217 ASP A N 1
ATOM 1784 C CA . ASP A 1 217 ? 27.216 25.155 -12.381 1.00 50.22 217 ASP A CA 1
ATOM 1785 C C . ASP A 1 217 ? 27.297 26.368 -11.441 1.00 50.22 217 ASP A C 1
ATOM 1787 O O . ASP A 1 217 ? 28.151 26.394 -10.553 1.00 50.22 217 ASP A O 1
ATOM 1791 N N . GLU A 1 218 ? 26.326 27.287 -11.479 1.00 50.75 218 GLU A N 1
ATOM 1792 C CA . GLU A 1 218 ? 26.227 28.369 -10.482 1.00 50.75 218 GLU A CA 1
ATOM 1793 C C . GLU A 1 218 ? 25.803 27.895 -9.076 1.00 50.75 218 GLU A C 1
ATOM 1795 O O . GLU A 1 218 ? 26.058 28.576 -8.081 1.00 50.75 218 GLU A O 1
ATOM 1800 N N . LYS A 1 219 ? 25.163 26.723 -8.944 1.00 47.59 219 LYS A N 1
ATOM 1801 C CA . LYS A 1 219 ? 24.820 26.143 -7.629 1.00 47.59 219 LYS A CA 1
ATOM 1802 C C . LYS A 1 219 ? 25.952 25.324 -7.011 1.00 47.59 219 LYS A C 1
ATOM 1804 O O . LYS A 1 219 ? 26.012 25.238 -5.783 1.00 47.59 219 LYS A O 1
ATOM 1809 N N . LYS A 1 220 ? 26.879 24.776 -7.805 1.00 49.41 220 LYS A N 1
ATOM 1810 C CA . LYS A 1 220 ? 28.083 24.101 -7.281 1.00 49.41 220 LYS A CA 1
ATOM 1811 C C . LYS A 1 220 ? 29.042 25.069 -6.577 1.00 49.41 220 LYS A C 1
ATOM 1813 O O . LYS A 1 220 ? 29.739 24.656 -5.656 1.00 49.41 220 LYS A O 1
ATOM 1818 N N . SER A 1 221 ? 29.019 26.357 -6.920 1.00 52.09 221 SER A N 1
ATOM 1819 C CA . SER A 1 221 ? 29.837 27.392 -6.270 1.00 52.09 221 SER A CA 1
ATOM 1820 C C . SER A 1 221 ? 29.243 27.958 -4.966 1.00 52.09 221 SER A C 1
ATOM 1822 O O . SER A 1 221 ? 29.910 28.732 -4.283 1.00 52.09 221 SER A O 1
ATOM 1824 N N . LYS A 1 222 ? 28.027 27.544 -4.562 1.00 50.81 222 LYS A N 1
ATOM 1825 C CA . LYS A 1 222 ? 27.343 27.999 -3.328 1.00 50.81 222 LYS A CA 1
ATOM 1826 C C . LYS A 1 222 ? 26.959 26.870 -2.363 1.00 50.81 222 LYS A C 1
ATOM 1828 O O . LYS A 1 222 ? 26.053 27.036 -1.547 1.00 50.81 222 LYS A O 1
ATOM 1833 N N . ILE A 1 223 ? 27.638 25.722 -2.408 1.00 56.03 223 ILE A N 1
ATOM 1834 C CA . ILE A 1 223 ? 27.488 24.707 -1.355 1.00 56.03 223 ILE A CA 1
ATOM 1835 C C . ILE A 1 223 ? 28.111 25.281 -0.076 1.00 56.03 223 ILE A C 1
ATOM 1837 O O . ILE A 1 223 ? 29.333 25.395 0.034 1.00 56.03 223 ILE A O 1
ATOM 1841 N N . GLN A 1 224 ? 27.272 25.678 0.885 1.00 63.09 224 GLN A N 1
ATOM 1842 C CA . GLN A 1 224 ? 27.728 26.069 2.218 1.00 63.09 224 GLN A CA 1
ATOM 1843 C C . GLN A 1 224 ? 28.519 24.901 2.812 1.00 63.09 224 GLN A C 1
ATOM 1845 O O . GLN A 1 224 ? 27.968 23.836 3.095 1.00 63.09 224 GLN A O 1
ATOM 1850 N N . ARG A 1 225 ? 29.834 25.089 2.960 1.00 75.94 225 ARG A N 1
ATOM 1851 C CA . ARG A 1 225 ? 30.707 24.108 3.606 1.00 75.94 225 ARG A CA 1
ATOM 1852 C C . ARG A 1 225 ? 30.159 23.827 5.015 1.00 75.94 225 ARG A C 1
ATOM 1854 O O . ARG A 1 225 ? 29.817 24.779 5.720 1.00 75.94 225 ARG A O 1
ATOM 1861 N N . PRO A 1 226 ? 30.066 22.556 5.438 1.00 76.81 226 PRO A N 1
ATOM 1862 C CA . PRO A 1 226 ? 29.506 22.216 6.740 1.00 76.81 226 PRO A CA 1
ATOM 1863 C C . PRO A 1 226 ? 30.330 22.860 7.861 1.00 76.81 226 PRO A C 1
ATOM 1865 O O . PRO A 1 226 ? 31.559 22.933 7.776 1.00 76.81 226 PRO A O 1
ATOM 1868 N N . ARG A 1 227 ? 29.643 23.342 8.902 1.00 85.50 227 ARG A N 1
ATOM 1869 C CA . ARG A 1 227 ? 30.260 23.863 10.124 1.00 85.50 227 ARG A CA 1
ATOM 1870 C C . ARG A 1 227 ? 30.283 22.757 11.175 1.00 85.50 227 ARG A C 1
ATOM 1872 O O . ARG A 1 227 ? 29.248 22.163 11.465 1.00 85.50 227 ARG A O 1
ATOM 1879 N N . CYS A 1 228 ? 31.449 22.501 11.753 1.00 85.69 228 CYS A N 1
ATOM 1880 C CA . CYS A 1 228 ? 31.622 21.502 12.798 1.00 85.69 228 CYS A CA 1
ATOM 1881 C C . CYS A 1 228 ? 30.829 21.885 14.059 1.00 85.69 228 CYS A C 1
ATOM 1883 O O . CYS A 1 228 ? 30.951 23.007 14.554 1.00 85.69 228 CYS A O 1
ATOM 1885 N N . SER A 1 229 ? 30.029 20.966 14.603 1.00 84.06 229 SER A N 1
ATOM 1886 C CA . SER A 1 229 ? 29.245 21.186 15.826 1.00 84.06 229 SER A CA 1
ATOM 1887 C C . SER A 1 229 ? 30.118 21.356 17.073 1.00 84.06 229 SER A C 1
ATOM 1889 O O . SER A 1 229 ? 29.740 22.150 17.936 1.00 84.06 229 SER A O 1
ATOM 1891 N N . TYR A 1 230 ? 31.297 20.721 17.115 1.00 87.06 230 TYR A N 1
ATOM 1892 C CA . TYR A 1 230 ? 32.259 20.802 18.220 1.00 87.06 230 TYR A CA 1
ATOM 1893 C C . TYR A 1 230 ? 33.091 22.096 18.190 1.00 87.06 230 TYR A C 1
ATOM 1895 O O . TYR A 1 230 ? 32.929 22.967 19.038 1.00 87.06 230 TYR A O 1
ATOM 1903 N N . CYS A 1 231 ? 33.946 22.285 17.175 1.00 85.75 231 CYS A N 1
ATOM 1904 C CA . CYS A 1 231 ? 34.887 23.417 17.132 1.00 85.75 231 CYS A CA 1
ATOM 1905 C C . CYS A 1 231 ? 34.365 24.665 16.396 1.00 85.75 231 CYS A C 1
ATOM 1907 O O . CYS A 1 231 ? 35.074 25.665 16.310 1.00 85.75 231 CYS A O 1
ATOM 1909 N N . LYS A 1 232 ? 33.155 24.610 15.823 1.00 87.88 232 LYS A N 1
ATOM 1910 C CA . LYS A 1 232 ? 32.507 25.696 15.058 1.00 87.88 232 LYS A CA 1
ATOM 1911 C C . LYS A 1 232 ? 33.256 26.176 13.805 1.00 87.88 232 LYS A C 1
ATOM 1913 O O . LYS A 1 232 ? 32.815 27.154 13.194 1.00 87.88 232 LYS A O 1
ATOM 1918 N N . GLN A 1 233 ? 34.324 25.495 13.385 1.00 85.81 233 GLN A N 1
ATOM 1919 C CA . GLN A 1 233 ? 35.054 25.793 12.149 1.00 85.81 233 GLN A CA 1
ATOM 1920 C C . GLN A 1 233 ? 34.337 25.228 10.916 1.00 85.81 233 GLN A C 1
ATOM 1922 O O . GLN A 1 233 ? 33.589 24.253 10.994 1.00 85.81 233 GLN A O 1
ATOM 1927 N N . ILE A 1 234 ? 34.548 25.875 9.773 1.00 85.19 234 ILE A N 1
ATOM 1928 C CA . ILE A 1 234 ? 33.921 25.536 8.493 1.00 85.19 234 ILE A CA 1
ATOM 1929 C C . ILE A 1 234 ? 34.833 24.564 7.731 1.00 85.19 234 ILE A C 1
ATOM 1931 O O . ILE A 1 234 ? 36.047 24.743 7.723 1.00 85.19 234 ILE A O 1
ATOM 1935 N N . GLY A 1 235 ? 34.257 23.566 7.058 1.00 84.31 235 GLY A N 1
ATOM 1936 C CA . GLY A 1 235 ? 34.987 22.647 6.172 1.00 84.31 235 GLY A CA 1
ATOM 1937 C C . GLY A 1 235 ? 35.092 21.204 6.668 1.00 84.31 235 GLY A C 1
ATOM 1938 O O . GLY A 1 235 ? 35.624 20.375 5.942 1.00 84.31 235 GLY A O 1
ATOM 1939 N N . HIS A 1 236 ? 34.561 20.885 7.851 1.00 83.06 236 HIS A N 1
ATOM 1940 C CA . HIS A 1 236 ? 34.482 19.518 8.375 1.00 83.06 236 HIS A CA 1
ATOM 1941 C C . HIS A 1 236 ? 33.276 19.352 9.315 1.00 83.06 236 HIS A C 1
ATOM 1943 O O . HIS A 1 236 ? 32.670 20.335 9.750 1.00 83.06 236 HIS A O 1
ATOM 1949 N N . ARG A 1 237 ? 32.910 18.103 9.620 1.00 83.44 237 ARG A N 1
ATOM 1950 C CA . ARG A 1 237 ? 31.871 17.741 10.601 1.00 83.44 237 ARG A CA 1
ATOM 1951 C C . ARG A 1 237 ? 32.524 17.221 11.884 1.00 83.44 237 ARG A C 1
ATOM 1953 O O . ARG A 1 237 ? 33.696 16.865 11.879 1.00 83.44 237 ARG A O 1
ATOM 1960 N N . GLU A 1 238 ? 31.779 17.193 12.986 1.00 85.62 238 GLU A N 1
ATOM 1961 C CA . GLU A 1 238 ? 32.278 16.643 14.256 1.00 85.62 238 GLU A CA 1
ATOM 1962 C C . GLU A 1 238 ? 32.620 15.153 14.134 1.00 85.62 238 GLU A C 1
ATOM 1964 O O . GLU A 1 238 ? 33.723 1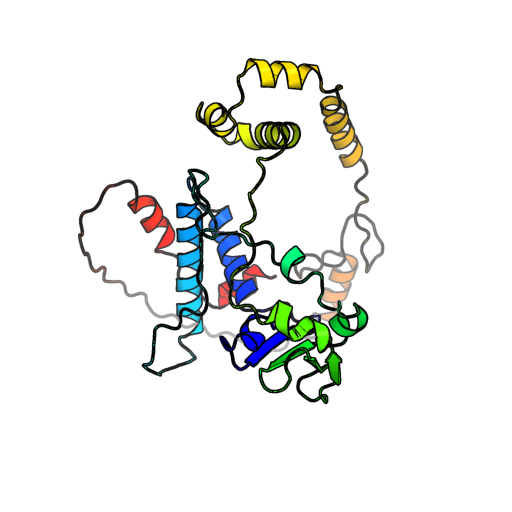4.730 14.488 1.00 85.62 238 GLU A O 1
ATOM 1969 N N . SER A 1 239 ? 31.703 14.389 13.548 1.00 80.12 239 SER A N 1
ATOM 1970 C CA . SER A 1 239 ? 31.885 12.997 13.157 1.00 80.12 239 SER A CA 1
ATOM 1971 C C . SER A 1 239 ? 31.225 12.738 11.803 1.00 80.12 239 SER A C 1
ATOM 1973 O O . SER A 1 239 ? 30.286 13.434 11.399 1.00 80.12 239 SER A O 1
ATOM 1975 N N . ALA A 1 240 ? 31.741 11.748 11.082 1.00 72.25 240 ALA A N 1
ATOM 1976 C CA . ALA A 1 240 ? 31.108 11.181 9.898 1.00 72.25 240 ALA A CA 1
ATOM 1977 C C . ALA A 1 240 ? 31.371 9.672 9.896 1.00 72.25 240 ALA A C 1
ATOM 1979 O O . ALA A 1 240 ? 32.519 9.263 10.067 1.00 72.25 240 ALA A O 1
ATOM 1980 N N . PHE A 1 241 ? 30.316 8.867 9.727 1.00 70.62 241 PHE A N 1
ATOM 1981 C CA . PHE A 1 241 ? 30.392 7.397 9.721 1.00 70.62 241 PHE A CA 1
ATOM 1982 C C . PHE A 1 241 ? 31.115 6.830 10.957 1.00 70.62 241 PHE A C 1
ATOM 1984 O O . PHE A 1 241 ? 32.113 6.125 10.845 1.00 70.62 241 PHE A O 1
ATOM 1991 N N . GLY A 1 242 ? 30.697 7.261 12.153 1.00 71.88 242 GLY A N 1
ATOM 1992 C CA . GLY A 1 242 ? 31.280 6.820 13.430 1.00 71.88 242 GLY A CA 1
ATOM 1993 C C . GLY A 1 242 ? 32.700 7.326 13.728 1.00 71.88 242 GLY A C 1
ATOM 1994 O O . GLY A 1 242 ? 33.141 7.256 14.871 1.00 71.88 242 GLY A O 1
ATOM 1995 N N . LYS A 1 243 ? 33.410 7.908 12.753 1.00 75.94 243 LYS A N 1
ATOM 1996 C CA . LYS A 1 243 ? 34.777 8.417 12.926 1.00 75.94 243 LYS A CA 1
ATOM 1997 C C . LYS A 1 243 ? 34.768 9.905 13.270 1.00 75.94 243 LYS A C 1
ATOM 1999 O O . LYS A 1 243 ? 34.109 10.709 12.604 1.00 75.94 243 LYS A O 1
ATOM 2004 N N . VAL A 1 244 ? 35.520 10.286 14.304 1.00 81.25 244 VAL A N 1
ATOM 2005 C CA . VAL A 1 244 ? 35.729 11.693 14.678 1.00 81.25 244 VAL A CA 1
ATOM 2006 C C . VAL A 1 244 ? 36.561 12.372 13.592 1.00 81.25 244 VAL A C 1
ATOM 2008 O O . VAL A 1 244 ? 37.703 11.993 13.344 1.00 81.25 244 VAL A O 1
ATOM 2011 N N . GLN A 1 245 ? 35.985 13.381 12.938 1.00 83.44 245 GLN A N 1
ATOM 2012 C CA . GLN A 1 245 ? 36.657 14.145 11.880 1.00 83.44 245 GLN A CA 1
ATOM 2013 C C . GLN A 1 245 ? 37.100 15.534 12.338 1.00 83.44 245 GLN A C 1
ATOM 2015 O O . GLN A 1 245 ? 37.851 16.208 11.635 1.00 83.44 245 GLN A O 1
ATOM 2020 N N . CYS A 1 246 ? 36.655 15.978 13.515 1.00 85.19 246 CYS A N 1
ATOM 2021 C CA . CYS A 1 246 ? 37.122 17.227 14.093 1.00 85.19 246 CYS A CA 1
ATOM 2022 C C . CYS A 1 246 ? 38.528 17.050 14.693 1.00 85.19 246 CYS A C 1
ATOM 2024 O O . CYS A 1 2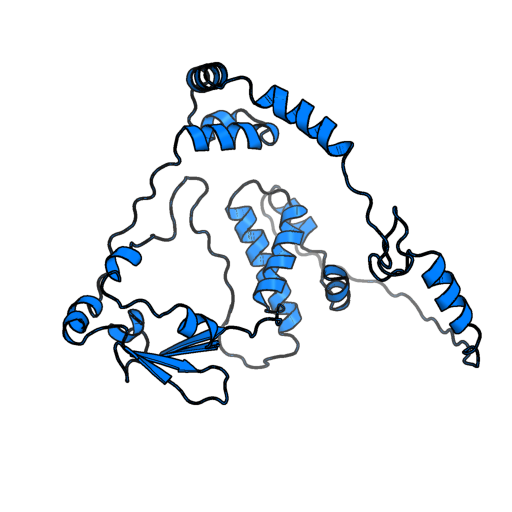46 ? 38.666 16.281 15.645 1.00 85.19 246 CYS A O 1
ATOM 2026 N N . PRO A 1 247 ? 39.548 17.800 14.226 1.00 83.69 247 PRO A N 1
ATOM 2027 C CA . PRO A 1 247 ? 40.912 17.697 14.749 1.00 83.69 247 PRO A CA 1
ATOM 2028 C C . PRO A 1 247 ? 40.982 17.985 16.250 1.00 83.69 247 PRO A C 1
ATOM 2030 O O . PRO A 1 247 ? 41.664 17.282 16.982 1.00 83.69 247 PRO A O 1
ATOM 2033 N N . LYS A 1 248 ? 40.202 18.974 16.709 1.00 84.38 248 LYS A N 1
ATOM 2034 C CA . LYS A 1 248 ? 40.134 19.367 18.121 1.00 84.38 248 LYS A CA 1
ATOM 2035 C C . LYS A 1 248 ? 39.481 18.288 18.990 1.00 84.38 248 LYS A C 1
ATOM 2037 O O . LYS A 1 248 ? 39.974 17.973 20.058 1.00 84.38 248 LYS A O 1
ATOM 2042 N N . LYS A 1 249 ? 38.392 17.674 18.515 1.00 84.62 249 LYS A N 1
ATOM 2043 C CA . LYS A 1 249 ? 37.742 16.579 19.251 1.00 84.62 249 LYS A CA 1
ATOM 2044 C C . LYS A 1 249 ? 38.623 15.328 19.290 1.00 84.62 249 LYS A C 1
ATOM 2046 O O . LYS A 1 249 ? 38.617 14.611 20.282 1.00 84.62 249 LYS A O 1
ATOM 2051 N N . ARG A 1 250 ? 39.377 15.072 18.217 1.00 82.69 250 ARG A N 1
ATOM 2052 C CA . ARG A 1 250 ? 40.318 13.954 18.140 1.00 82.69 250 ARG A CA 1
ATOM 2053 C C . ARG A 1 250 ? 41.463 14.116 19.139 1.00 82.69 250 ARG A C 1
ATOM 2055 O O . ARG A 1 250 ? 41.699 13.181 19.889 1.00 82.69 250 ARG A O 1
ATOM 2062 N N . SER A 1 251 ? 42.081 15.297 19.217 1.00 76.88 251 SER A N 1
ATOM 2063 C CA . SER A 1 251 ? 43.113 15.571 20.226 1.00 76.88 251 SER A CA 1
ATOM 2064 C C . SER A 1 251 ? 42.575 15.460 21.654 1.00 76.88 251 SER A C 1
ATOM 2066 O O . SER A 1 251 ? 43.242 14.894 22.510 1.00 76.88 251 SER A O 1
ATOM 2068 N N . ASP A 1 252 ? 41.350 15.933 21.902 1.00 77.44 252 ASP A N 1
ATOM 2069 C CA . ASP A 1 252 ? 40.725 15.850 23.229 1.00 77.44 252 ASP A CA 1
ATOM 2070 C C . ASP A 1 252 ? 40.377 14.396 23.612 1.00 77.44 252 ASP A C 1
ATOM 2072 O O . ASP A 1 252 ? 40.409 14.045 24.785 1.00 77.44 252 ASP A O 1
ATOM 2076 N N . SER A 1 253 ? 40.073 13.538 22.629 1.00 72.88 253 SER A N 1
ATOM 2077 C CA . SER A 1 253 ? 39.794 12.109 22.854 1.00 72.88 253 SER A CA 1
ATOM 2078 C C . SER A 1 253 ? 41.077 11.289 23.022 1.00 72.88 253 SER A C 1
ATOM 2080 O O . SER A 1 253 ? 41.115 10.378 23.840 1.00 72.88 253 SER A O 1
ATOM 2082 N N . GLU A 1 254 ? 42.138 11.619 22.279 1.00 69.81 254 GLU A N 1
ATOM 2083 C CA . GLU A 1 254 ? 43.458 10.986 22.412 1.00 69.81 254 GLU A CA 1
ATOM 2084 C C . GLU A 1 254 ? 44.113 11.334 23.759 1.00 69.81 254 GLU A C 1
ATOM 2086 O O . GLU A 1 254 ? 44.764 10.479 24.346 1.00 69.81 254 GLU A O 1
ATOM 2091 N N . LEU A 1 255 ? 43.866 12.530 24.307 1.00 58.38 255 LEU A N 1
ATOM 2092 C CA . LEU A 1 255 ? 44.313 12.914 25.654 1.00 58.38 255 LEU A CA 1
ATOM 2093 C C . LEU A 1 255 ? 43.631 12.124 26.783 1.00 58.38 255 LEU A C 1
ATOM 2095 O O . LEU A 1 255 ? 44.204 12.012 27.859 1.00 58.38 255 LEU A O 1
ATOM 2099 N N . LEU A 1 256 ? 42.437 11.576 26.544 1.00 56.12 256 LEU A N 1
ATOM 2100 C CA . LEU A 1 256 ? 41.699 10.760 27.517 1.00 56.12 256 LEU A CA 1
ATOM 2101 C C . LEU A 1 256 ? 41.997 9.258 27.389 1.00 56.12 256 LEU A C 1
ATOM 2103 O O . LEU A 1 256 ? 41.690 8.501 28.300 1.00 56.12 256 LEU A O 1
ATOM 2107 N N . ALA A 1 257 ? 42.593 8.818 26.277 1.00 53.78 257 ALA A N 1
ATOM 2108 C CA . ALA A 1 257 ? 42.897 7.408 26.017 1.00 53.78 257 ALA A CA 1
ATOM 2109 C C . ALA A 1 257 ? 44.254 6.947 26.587 1.00 53.78 257 ALA A C 1
ATOM 2111 O O . ALA A 1 257 ? 44.594 5.771 26.478 1.00 53.78 257 ALA A O 1
ATOM 2112 N N . VAL A 1 258 ? 45.042 7.857 27.171 1.00 48.50 258 VAL A N 1
ATOM 2113 C CA . VAL A 1 258 ? 46.371 7.544 27.733 1.00 48.50 258 VAL A CA 1
ATOM 2114 C C . VAL A 1 258 ? 46.282 6.933 29.141 1.00 48.50 258 VAL A C 1
ATOM 2116 O O . VAL A 1 258 ? 47.243 6.305 29.575 1.00 48.50 258 VAL A O 1
ATOM 2119 N N . ASP A 1 259 ? 45.134 7.023 29.821 1.00 41.16 259 ASP A N 1
ATOM 2120 C CA . ASP A 1 259 ? 44.984 6.527 31.201 1.00 41.16 259 ASP A CA 1
ATOM 2121 C C . ASP A 1 259 ? 44.523 5.056 31.317 1.00 41.16 259 ASP A C 1
ATOM 2123 O O . ASP A 1 259 ? 44.617 4.483 32.399 1.00 41.16 259 ASP A O 1
ATOM 2127 N N . ASP A 1 260 ? 44.119 4.400 30.219 1.00 41.41 260 ASP A N 1
ATOM 2128 C CA . ASP A 1 260 ? 43.537 3.041 30.239 1.00 41.41 260 ASP A CA 1
ATOM 2129 C C . ASP A 1 260 ? 44.360 2.001 29.445 1.00 41.41 260 ASP A C 1
ATOM 2131 O O . ASP A 1 260 ? 43.831 1.236 28.635 1.00 41.41 260 ASP A O 1
ATOM 2135 N N . GLN A 1 261 ? 45.676 1.923 29.675 1.00 34.47 261 GLN A N 1
ATOM 2136 C CA . GLN A 1 261 ? 46.467 0.752 29.261 1.00 34.47 261 GLN A CA 1
ATOM 2137 C C . GLN A 1 261 ? 47.032 -0.012 30.459 1.00 34.47 261 GLN A C 1
ATOM 2139 O O . GLN A 1 261 ? 48.189 0.151 30.843 1.00 34.47 261 GLN A O 1
ATOM 2144 N N . VAL A 1 262 ? 46.214 -0.919 31.000 1.00 33.88 262 VAL A N 1
ATOM 2145 C CA . VAL A 1 262 ? 46.667 -2.069 31.794 1.00 33.88 262 VAL A CA 1
ATOM 2146 C C . VAL A 1 262 ? 45.955 -3.332 31.289 1.00 33.88 262 VAL A C 1
ATOM 2148 O O . VAL A 1 262 ? 44.752 -3.475 31.462 1.00 33.88 262 VAL A O 1
ATOM 2151 N N . GLN A 1 263 ? 46.760 -4.230 30.705 1.00 32.50 263 GLN A N 1
ATOM 2152 C CA . GLN A 1 263 ? 46.587 -5.686 30.531 1.00 32.50 263 GLN A CA 1
ATOM 2153 C C . GLN A 1 263 ? 45.372 -6.231 29.744 1.00 32.50 263 GLN A C 1
ATOM 2155 O O . GLN A 1 263 ? 44.242 -6.180 30.209 1.00 32.50 263 GLN A O 1
ATOM 2160 N N . PHE A 1 264 ? 45.624 -6.963 28.650 1.00 28.39 264 PHE A N 1
ATOM 2161 C CA . PHE A 1 264 ? 45.823 -8.423 28.718 1.00 28.39 264 PHE A CA 1
ATOM 2162 C C . PHE A 1 264 ? 46.317 -9.002 27.382 1.00 28.39 264 PHE A C 1
ATOM 2164 O O . PHE A 1 264 ? 45.941 -8.545 26.304 1.00 28.39 264 PHE A O 1
ATOM 2171 N N . ASP A 1 265 ? 47.195 -9.991 27.526 1.00 29.44 265 ASP A N 1
ATOM 2172 C CA . ASP A 1 265 ? 48.023 -10.641 26.517 1.00 29.44 265 ASP A CA 1
ATOM 2173 C C . ASP A 1 265 ? 47.296 -11.587 25.551 1.00 29.44 265 ASP A C 1
ATOM 2175 O O . ASP A 1 265 ? 46.211 -12.113 25.798 1.00 29.44 265 ASP A O 1
ATOM 2179 N N . GLU A 1 266 ? 48.031 -11.812 24.465 1.00 33.47 266 GLU A N 1
ATOM 2180 C CA . GLU A 1 266 ? 47.987 -12.852 23.444 1.00 33.47 266 GLU A CA 1
ATOM 2181 C C . GLU A 1 266 ? 47.427 -14.222 23.862 1.00 33.47 266 GLU A C 1
ATOM 2183 O O . GLU A 1 266 ? 47.797 -14.806 24.879 1.00 33.47 266 GLU A O 1
ATOM 2188 N N . THR A 1 267 ? 46.698 -14.859 22.939 1.00 30.44 267 THR A N 1
ATOM 2189 C CA . THR A 1 267 ? 47.015 -16.253 22.579 1.00 30.44 267 THR A CA 1
ATOM 2190 C C . THR A 1 267 ? 46.537 -16.588 21.167 1.00 30.44 267 THR A C 1
ATOM 2192 O O . THR A 1 267 ? 45.346 -16.645 20.872 1.00 30.44 267 THR A O 1
ATOM 2195 N N . GLN A 1 268 ? 47.508 -16.824 20.284 1.00 31.86 268 GLN A N 1
ATOM 2196 C CA . GLN A 1 268 ? 47.337 -17.522 19.015 1.00 31.86 268 GLN A CA 1
ATOM 2197 C C . GLN A 1 268 ? 47.146 -19.024 19.268 1.00 31.86 268 GLN A C 1
ATOM 2199 O O . GLN A 1 268 ? 47.897 -19.624 20.032 1.00 31.86 268 GLN A O 1
ATOM 2204 N N . SER A 1 269 ? 46.240 -19.658 18.527 1.00 30.39 269 SER A N 1
ATOM 2205 C CA . SER A 1 269 ? 46.458 -21.015 18.012 1.00 30.39 269 SER A CA 1
ATOM 2206 C C . SER A 1 269 ? 45.606 -21.209 16.758 1.00 30.39 269 SER A C 1
ATOM 2208 O O . SER A 1 269 ? 44.400 -20.976 16.767 1.00 30.39 269 SER A O 1
ATOM 2210 N N . GLY A 1 270 ? 46.264 -21.541 15.647 1.00 25.73 270 GLY A N 1
ATOM 2211 C CA . GLY A 1 270 ? 45.601 -21.971 14.420 1.00 25.73 270 GLY A CA 1
ATOM 2212 C C . GLY A 1 270 ? 45.302 -23.466 14.450 1.00 25.73 270 GLY A C 1
ATOM 2213 O O . GLY A 1 270 ? 45.851 -24.169 15.290 1.00 25.73 270 GLY A O 1
ATOM 2214 N N . ILE A 1 271 ? 44.483 -23.930 13.502 1.00 28.50 271 ILE A N 1
ATOM 2215 C CA . ILE A 1 271 ? 44.529 -25.266 12.888 1.00 28.50 271 ILE A CA 1
ATOM 2216 C C . ILE A 1 271 ? 43.625 -25.260 11.632 1.00 28.50 271 ILE A C 1
ATOM 2218 O O . ILE A 1 271 ? 42.434 -24.988 11.707 1.00 28.50 271 ILE A O 1
ATOM 2222 N N . VAL A 1 272 ? 44.286 -25.510 10.496 1.00 27.72 272 VAL A N 1
ATOM 2223 C CA . VAL A 1 272 ? 43.958 -26.427 9.384 1.00 27.72 272 VAL A CA 1
ATOM 2224 C C . VAL A 1 272 ? 42.648 -26.261 8.588 1.00 27.72 272 VAL A C 1
ATOM 2226 O O . VAL A 1 272 ? 41.544 -26.525 9.043 1.00 27.72 272 VAL A O 1
ATOM 2229 N N . THR A 1 273 ? 42.864 -25.936 7.311 1.00 31.95 273 THR A N 1
ATOM 2230 C CA . THR A 1 273 ? 42.031 -26.167 6.121 1.00 31.95 273 THR A CA 1
ATOM 2231 C C . THR A 1 273 ? 41.763 -27.648 5.843 1.00 31.95 273 THR A C 1
ATOM 2233 O O . THR A 1 273 ? 42.728 -28.400 5.729 1.00 31.95 273 THR A O 1
ATOM 2236 N N . GLU A 1 274 ? 40.515 -28.014 5.540 1.00 28.69 274 GLU A N 1
ATOM 2237 C CA . GLU A 1 274 ? 40.191 -29.160 4.673 1.00 28.69 274 GLU A CA 1
ATOM 2238 C C . GLU A 1 274 ? 39.077 -28.795 3.676 1.00 28.69 274 GLU A C 1
ATOM 2240 O O . GLU A 1 274 ? 38.151 -28.045 3.985 1.00 28.69 274 GLU A O 1
ATOM 2245 N N . GLN A 1 275 ? 39.264 -29.273 2.444 1.00 27.02 275 GLN A N 1
ATOM 2246 C CA . GLN A 1 275 ? 38.429 -29.107 1.253 1.00 27.02 275 GLN A CA 1
ATOM 2247 C C . GLN A 1 275 ? 37.482 -30.306 1.062 1.00 27.02 275 GLN A C 1
ATOM 2249 O O . GLN A 1 275 ? 37.737 -31.364 1.626 1.00 27.02 275 GLN A O 1
ATOM 2254 N N . SER A 1 276 ? 36.544 -30.120 0.115 1.00 27.38 276 SER A N 1
ATOM 2255 C CA . SER A 1 276 ? 35.774 -31.113 -0.669 1.00 27.38 276 SER A CA 1
ATOM 2256 C C . SER A 1 276 ? 34.387 -31.481 -0.088 1.00 27.38 276 SER A C 1
ATOM 2258 O O . SER A 1 276 ? 34.206 -31.510 1.120 1.00 27.38 276 SER A O 1
ATOM 2260 N N . ASP A 1 277 ? 33.296 -31.635 -0.851 1.00 25.66 277 ASP A N 1
ATOM 2261 C CA . ASP A 1 277 ? 33.125 -32.019 -2.259 1.00 25.66 277 ASP A CA 1
ATOM 2262 C C . ASP A 1 277 ? 31.890 -31.376 -2.930 1.00 25.66 277 ASP A C 1
ATOM 2264 O O . ASP A 1 277 ? 30.850 -31.148 -2.307 1.00 25.66 277 ASP A O 1
ATOM 2268 N N . GLU A 1 278 ? 32.008 -31.146 -4.241 1.00 26.88 278 GLU A N 1
ATOM 2269 C CA . GLU A 1 278 ? 30.935 -30.759 -5.164 1.00 26.88 278 GLU A CA 1
ATOM 2270 C C . GLU A 1 278 ? 30.048 -31.965 -5.528 1.00 26.88 278 GLU A C 1
ATOM 2272 O O . GLU A 1 278 ? 30.545 -33.036 -5.879 1.00 26.88 278 GLU A O 1
ATOM 2277 N N . ILE A 1 279 ? 28.723 -31.775 -5.543 1.00 27.94 279 ILE A N 1
ATOM 2278 C CA . ILE A 1 279 ? 27.776 -32.719 -6.155 1.00 27.94 279 ILE A CA 1
ATOM 2279 C C . ILE A 1 279 ? 27.201 -32.087 -7.424 1.00 27.94 279 ILE A C 1
ATOM 2281 O O . ILE A 1 279 ? 26.487 -31.088 -7.393 1.00 27.94 279 ILE A O 1
ATOM 2285 N N . ASN A 1 280 ? 27.531 -32.718 -8.547 1.00 24.77 280 ASN A N 1
ATOM 2286 C CA . ASN A 1 280 ? 27.123 -32.374 -9.901 1.00 24.77 280 ASN A CA 1
ATOM 2287 C C . ASN A 1 280 ? 25.744 -32.990 -10.211 1.00 24.77 280 ASN A C 1
ATOM 2289 O O . ASN A 1 280 ? 25.596 -34.212 -10.178 1.00 24.77 280 ASN A O 1
ATOM 2293 N N . ILE A 1 281 ? 24.742 -32.166 -10.536 1.00 29.38 281 ILE A N 1
ATOM 2294 C CA . ILE A 1 281 ? 23.472 -32.623 -11.121 1.00 29.38 281 ILE A CA 1
ATOM 2295 C C . ILE A 1 281 ? 23.236 -31.843 -12.415 1.00 29.38 281 ILE A C 1
ATOM 2297 O O . ILE A 1 281 ? 22.926 -30.654 -12.406 1.00 29.38 281 ILE A O 1
ATOM 2301 N N . GLN A 1 282 ? 23.376 -32.542 -13.540 1.00 25.56 282 GLN A N 1
ATOM 2302 C CA . GLN A 1 282 ? 22.989 -32.059 -14.860 1.00 25.56 282 GLN A CA 1
ATOM 2303 C C . GLN A 1 282 ? 21.464 -32.124 -15.015 1.00 25.56 282 GLN A C 1
ATOM 2305 O O . GLN A 1 282 ? 20.872 -33.200 -14.945 1.00 25.56 282 GLN A O 1
ATOM 2310 N N . SER A 1 283 ? 20.833 -30.989 -15.316 1.00 29.56 283 SER A N 1
ATOM 2311 C CA . SER A 1 283 ? 19.497 -30.953 -15.917 1.00 29.56 283 SER A CA 1
ATOM 2312 C C . SER A 1 283 ? 19.449 -29.888 -17.006 1.00 29.56 283 SER A C 1
ATOM 2314 O O . SER A 1 283 ? 19.776 -28.727 -16.782 1.00 29.56 283 SER A O 1
ATOM 2316 N N . THR A 1 284 ? 19.062 -30.319 -18.197 1.00 31.55 284 THR A N 1
ATOM 2317 C CA . THR A 1 284 ? 19.042 -29.576 -19.455 1.00 31.55 284 THR A CA 1
ATOM 2318 C C . THR A 1 284 ? 17.935 -28.517 -19.501 1.00 31.55 284 THR A C 1
ATOM 2320 O O . THR A 1 284 ? 16.759 -28.879 -19.545 1.00 31.55 284 THR A O 1
ATOM 2323 N N . SER A 1 285 ? 18.287 -27.228 -19.596 1.00 30.39 285 SER A N 1
ATOM 2324 C CA . SER A 1 285 ? 17.405 -26.178 -20.140 1.00 30.39 285 SER A CA 1
ATOM 2325 C C . SER A 1 285 ? 18.187 -24.932 -20.592 1.00 30.39 285 SER A C 1
ATOM 2327 O O . SER A 1 285 ? 19.117 -24.525 -19.919 1.00 30.39 285 SER A O 1
ATOM 2329 N N . SER A 1 286 ? 17.770 -24.372 -21.733 1.00 32.56 286 SER A N 1
ATOM 2330 C CA . SER A 1 286 ? 18.198 -23.170 -22.488 1.00 32.56 286 SER A CA 1
ATOM 2331 C C . SER A 1 286 ? 19.199 -22.151 -21.866 1.00 32.56 286 SER A C 1
ATOM 2333 O O . SER A 1 286 ? 18.949 -21.629 -20.779 1.00 32.56 286 SER A O 1
ATOM 2335 N N . PRO A 1 287 ? 20.239 -21.708 -22.615 1.00 32.00 287 PRO A N 1
ATOM 2336 C CA . PRO A 1 287 ? 21.446 -21.040 -22.092 1.00 32.00 287 PRO A CA 1
ATOM 2337 C C . PRO A 1 287 ? 21.299 -19.550 -21.719 1.00 32.00 287 PRO A C 1
ATOM 2339 O O . PRO A 1 287 ? 22.298 -18.893 -21.453 1.00 32.00 287 PRO A O 1
ATOM 2342 N N . ILE A 1 288 ? 20.086 -18.987 -21.704 1.00 35.34 288 ILE A N 1
ATOM 2343 C CA . ILE A 1 288 ? 19.860 -17.558 -21.386 1.00 35.34 288 ILE A CA 1
ATOM 2344 C C . ILE A 1 288 ? 19.397 -17.368 -19.927 1.00 35.34 288 ILE A C 1
ATOM 2346 O O . ILE A 1 288 ? 19.540 -16.288 -19.363 1.00 35.34 288 ILE A O 1
ATOM 2350 N N . CYS A 1 289 ? 18.911 -18.426 -19.268 1.00 38.03 289 CYS A N 1
ATOM 2351 C CA . CYS A 1 289 ? 18.489 -18.373 -17.862 1.00 38.03 289 CYS A CA 1
ATOM 2352 C C . CYS A 1 289 ? 19.613 -18.694 -16.857 1.00 38.03 289 CYS A C 1
ATOM 2354 O O . CYS A 1 289 ? 19.464 -18.411 -15.666 1.00 38.03 289 CYS A O 1
ATOM 2356 N N . ASP A 1 290 ? 20.732 -19.263 -17.310 1.00 35.00 290 ASP A N 1
ATOM 2357 C CA . ASP A 1 290 ? 21.778 -19.773 -16.414 1.00 35.00 290 ASP A CA 1
ATOM 2358 C C . ASP A 1 290 ? 22.730 -18.686 -15.901 1.00 35.00 290 ASP A C 1
ATOM 2360 O O . ASP A 1 290 ? 23.258 -18.812 -14.800 1.00 35.00 290 ASP A O 1
ATOM 2364 N N . GLU A 1 291 ? 22.882 -17.574 -16.623 1.00 38.81 291 GLU A N 1
ATOM 2365 C CA . GLU A 1 291 ? 23.729 -16.446 -16.198 1.00 38.81 291 GLU A CA 1
ATOM 2366 C C . GLU A 1 291 ? 23.087 -15.646 -15.043 1.00 38.81 291 GLU A C 1
ATOM 2368 O O . GLU A 1 291 ? 23.763 -15.164 -14.130 1.00 38.81 291 GLU A O 1
ATOM 2373 N N . ILE A 1 292 ? 21.748 -15.600 -15.018 1.00 41.19 292 ILE A N 1
ATOM 2374 C CA . ILE A 1 292 ? 20.966 -15.057 -13.900 1.00 41.19 292 ILE A CA 1
ATOM 2375 C C . ILE A 1 292 ? 21.035 -16.011 -12.700 1.00 41.19 292 ILE A C 1
ATOM 2377 O O . ILE A 1 292 ? 21.187 -15.558 -11.569 1.00 41.19 292 ILE A O 1
ATOM 2381 N N . ARG A 1 293 ? 20.989 -17.333 -12.917 1.00 37.19 293 ARG A N 1
ATOM 2382 C CA . ARG A 1 293 ? 21.114 -18.319 -11.830 1.00 37.19 293 ARG A CA 1
ATOM 2383 C C . ARG A 1 293 ? 22.512 -18.345 -11.212 1.00 37.19 293 ARG A C 1
ATOM 2385 O O . ARG A 1 293 ? 22.611 -18.325 -9.990 1.00 37.19 293 ARG A O 1
ATOM 2392 N N . SER A 1 294 ? 23.582 -18.337 -12.003 1.00 39.97 294 SER A N 1
ATOM 2393 C CA . SER A 1 294 ? 24.955 -18.451 -11.484 1.00 39.97 294 SER A CA 1
ATOM 2394 C C . SER A 1 294 ? 25.390 -17.238 -10.655 1.00 39.97 294 SER A C 1
ATOM 2396 O O . SER A 1 294 ? 26.101 -17.397 -9.665 1.00 39.97 294 SER A O 1
ATOM 2398 N N . THR A 1 295 ? 24.898 -16.042 -10.988 1.00 43.19 295 THR A N 1
ATOM 2399 C CA . THR A 1 295 ? 25.181 -14.817 -10.221 1.00 43.19 295 THR A CA 1
ATOM 2400 C C . THR A 1 295 ? 24.328 -14.715 -8.946 1.00 43.19 295 THR A C 1
ATOM 2402 O O . THR A 1 295 ? 24.708 -14.042 -7.992 1.00 43.19 295 THR A O 1
ATOM 2405 N N . ILE A 1 296 ? 23.175 -15.394 -8.896 1.00 42.91 296 ILE A N 1
ATOM 2406 C CA . ILE A 1 296 ? 22.218 -15.323 -7.779 1.00 42.91 296 ILE A CA 1
ATOM 2407 C C . ILE A 1 296 ? 22.452 -16.419 -6.719 1.00 42.91 296 ILE A C 1
ATOM 2409 O O . ILE A 1 296 ? 22.082 -16.218 -5.562 1.00 42.91 296 ILE A O 1
ATOM 2413 N N . ILE A 1 297 ? 23.093 -17.540 -7.072 1.00 40.00 297 ILE A N 1
ATOM 2414 C CA . ILE A 1 297 ? 23.191 -18.738 -6.213 1.00 40.00 297 ILE A CA 1
ATOM 2415 C C . ILE A 1 297 ? 24.293 -18.671 -5.128 1.00 40.00 297 ILE A C 1
ATOM 2417 O O . ILE A 1 297 ? 24.195 -19.396 -4.144 1.00 40.00 297 ILE A O 1
ATOM 2421 N N . ASN A 1 298 ? 25.285 -17.776 -5.213 1.00 36.06 298 ASN A N 1
ATOM 2422 C CA . ASN A 1 298 ? 26.491 -17.872 -4.365 1.00 36.06 298 ASN A CA 1
ATOM 2423 C C . ASN A 1 298 ? 26.592 -16.913 -3.161 1.00 36.06 298 ASN A C 1
ATOM 2425 O O . ASN A 1 298 ? 27.635 -16.876 -2.515 1.00 36.06 298 ASN A O 1
ATOM 2429 N N . GLU A 1 299 ? 25.545 -16.164 -2.807 1.00 41.28 299 GLU A N 1
ATOM 2430 C CA . GLU A 1 299 ? 25.586 -15.285 -1.624 1.00 41.28 299 GLU A CA 1
ATOM 2431 C C . GLU A 1 299 ? 24.579 -15.727 -0.553 1.00 41.28 299 GLU A C 1
ATOM 2433 O O . GLU A 1 299 ? 23.420 -15.300 -0.530 1.00 41.28 299 GLU A O 1
ATOM 2438 N N . THR A 1 300 ? 25.038 -16.582 0.363 1.00 38.94 300 THR A N 1
ATOM 2439 C CA . THR A 1 300 ? 24.411 -16.786 1.675 1.00 38.94 300 THR A CA 1
ATOM 2440 C C . THR A 1 300 ? 24.701 -15.578 2.562 1.00 38.94 300 THR A C 1
ATOM 2442 O O . THR A 1 300 ? 25.859 -15.268 2.826 1.00 38.94 300 THR A O 1
ATOM 2445 N N . PHE A 1 301 ? 23.648 -14.893 3.009 1.00 44.06 301 PHE A N 1
ATOM 2446 C CA . PHE A 1 301 ? 23.730 -13.718 3.880 1.00 44.06 301 PHE A CA 1
ATOM 2447 C C . PHE A 1 301 ? 23.871 -14.162 5.344 1.00 44.06 301 PHE A C 1
ATOM 2449 O O . PHE A 1 301 ? 22.976 -14.840 5.855 1.00 44.06 301 PHE A O 1
ATOM 2456 N N . ASN A 1 302 ? 24.965 -13.776 6.007 1.00 41.59 302 ASN A N 1
ATOM 2457 C CA . ASN A 1 302 ? 25.160 -13.982 7.448 1.00 41.59 302 ASN A CA 1
ATOM 2458 C C . ASN A 1 302 ? 24.639 -12.774 8.246 1.00 41.59 302 ASN A C 1
ATOM 2460 O O . ASN A 1 302 ? 24.547 -11.665 7.720 1.00 41.59 302 ASN A O 1
ATOM 2464 N N . GLU A 1 303 ? 24.309 -12.975 9.528 1.00 38.53 303 GLU A N 1
ATOM 2465 C CA . GLU A 1 303 ? 23.819 -11.913 10.429 1.00 38.53 303 GLU A CA 1
ATOM 2466 C C . GLU A 1 303 ? 24.772 -10.703 10.515 1.00 38.53 303 GLU A C 1
ATOM 2468 O O . GLU A 1 303 ? 24.311 -9.574 10.674 1.00 38.53 303 GLU A O 1
ATOM 2473 N N . ASP A 1 304 ? 26.075 -10.896 10.296 1.00 40.38 304 ASP A N 1
ATOM 2474 C CA . ASP A 1 304 ? 27.078 -9.821 10.313 1.00 40.38 304 ASP A CA 1
ATOM 2475 C C . ASP A 1 304 ? 26.942 -8.824 9.141 1.00 40.38 304 ASP A C 1
ATOM 2477 O O . ASP A 1 304 ? 27.275 -7.641 9.273 1.00 40.38 304 ASP A O 1
ATOM 2481 N N . ASP A 1 305 ? 26.376 -9.246 8.004 1.00 45.09 305 ASP A N 1
ATOM 2482 C CA . ASP A 1 305 ? 26.108 -8.358 6.863 1.00 45.09 305 ASP A CA 1
ATOM 2483 C C . ASP A 1 305 ? 24.929 -7.403 7.135 1.00 45.09 305 ASP A C 1
ATOM 2485 O O . ASP A 1 305 ? 24.752 -6.388 6.447 1.00 45.09 305 ASP A O 1
ATOM 2489 N N . PHE A 1 306 ? 24.112 -7.706 8.150 1.00 42.50 306 PHE A N 1
ATOM 2490 C CA . PHE A 1 306 ? 22.962 -6.900 8.552 1.00 42.50 306 PHE A CA 1
ATOM 2491 C C . PHE A 1 306 ? 23.384 -5.613 9.272 1.00 42.50 306 PHE A C 1
ATOM 2493 O O . PHE A 1 306 ? 22.794 -4.558 9.032 1.00 42.50 306 PHE A O 1
ATOM 2500 N N . GLU A 1 307 ? 24.436 -5.653 10.095 1.00 41.69 307 GLU A N 1
ATOM 2501 C CA . GLU A 1 307 ? 24.955 -4.449 10.759 1.00 41.69 307 GLU A CA 1
ATOM 2502 C C . GLU A 1 307 ? 25.670 -3.501 9.787 1.00 41.69 307 GLU A C 1
ATOM 2504 O O . GLU A 1 307 ? 25.626 -2.281 9.965 1.00 41.69 307 GLU A O 1
ATOM 2509 N N . GLN A 1 308 ? 26.268 -4.030 8.715 1.00 43.38 308 GLN A N 1
ATOM 2510 C CA . GLN A 1 308 ? 26.967 -3.222 7.709 1.00 43.38 308 GLN A CA 1
ATOM 2511 C C . GLN A 1 308 ? 26.030 -2.479 6.748 1.00 43.38 308 GLN A C 1
ATOM 2513 O O . GLN A 1 308 ? 26.428 -1.487 6.144 1.00 43.38 308 GLN A O 1
ATOM 2518 N N . LEU A 1 309 ? 24.778 -2.919 6.593 1.00 41.22 309 LEU A N 1
ATOM 2519 C CA . LEU A 1 309 ? 23.817 -2.258 5.700 1.00 41.22 309 LEU A CA 1
ATOM 2520 C C . LEU A 1 309 ? 23.211 -0.972 6.276 1.00 41.22 309 LEU A C 1
ATOM 2522 O O . LEU A 1 309 ? 22.612 -0.197 5.523 1.00 41.22 309 LEU A O 1
ATOM 2526 N N . PHE A 1 310 ? 23.349 -0.744 7.585 1.00 41.47 310 PHE A N 1
ATOM 2527 C CA . PHE A 1 310 ? 22.667 0.341 8.296 1.00 41.47 310 PHE A CA 1
ATOM 2528 C C . PHE A 1 310 ? 23.591 1.244 9.137 1.00 41.47 310 PHE A C 1
ATOM 2530 O O . PHE A 1 310 ? 23.077 2.139 9.813 1.00 41.47 310 PHE A O 1
ATOM 2537 N N . ASN A 1 311 ? 24.914 1.059 9.049 1.00 31.17 311 ASN A N 1
ATOM 2538 C CA . ASN A 1 311 ? 25.955 1.938 9.609 1.00 31.17 311 ASN A CA 1
ATOM 2539 C C . ASN A 1 311 ? 26.715 2.686 8.500 1.00 31.17 311 ASN A C 1
ATOM 2541 O O . ASN A 1 311 ? 27.132 3.845 8.747 1.00 31.17 311 ASN A O 1
#